Protein AF-A0A6S5JMP6-F1 (afdb_monomer)

Radius of gyration: 40.19 Å; Cα contacts (8 Å, |Δi|>4): 139; chains: 1; bounding box: 79×34×106 Å

Foldseek 3Di:
DDPDPLVVLLVVLVPDQAFFPWDDDPPPPADWTFTAGPVRHTDDTDDDPDRDDDQDDPCRVVVVVVSRCPHSVNSNVVSVVVVVVVVVVVVVVVVVVVVVVVVVVQLPDADEDDDPPVPPCVVPDPDDDDPPQQPDDDDPDPPPADPVRHRDDDDDHPVRVVVVCVVVSHHHDDDDPDPDD

Structure (mmCIF, N/CA/C/O backbone):
data_AF-A0A6S5JMP6-F1
#
_entry.id   AF-A0A6S5JMP6-F1
#
loop_
_atom_site.group_PDB
_atom_site.id
_atom_site.type_symbol
_atom_site.label_atom_id
_atom_site.label_alt_id
_atom_site.label_comp_id
_atom_site.label_asym_id
_atom_site.label_entity_id
_atom_site.label_seq_id
_atom_site.pdbx_PDB_ins_code
_atom_site.Cartn_x
_atom_site.Cartn_y
_atom_site.Cartn_z
_atom_site.occupancy
_atom_site.B_iso_or_equiv
_atom_site.auth_seq_id
_atom_site.auth_comp_id
_atom_site.auth_asym_id
_atom_site.auth_atom_id
_atom_site.pdbx_PDB_model_num
ATOM 1 N N . MET A 1 1 ? -3.869 11.059 -11.263 1.00 55.66 1 MET A N 1
ATOM 2 C CA . MET A 1 1 ? -3.168 9.764 -11.393 1.00 55.66 1 MET A CA 1
ATOM 3 C C . MET A 1 1 ? -2.569 9.703 -12.782 1.00 55.66 1 MET A C 1
ATOM 5 O O . MET A 1 1 ? -3.219 10.153 -13.718 1.00 55.66 1 MET A O 1
ATOM 9 N N . SER A 1 2 ? -1.330 9.245 -12.913 1.00 62.66 2 SER A N 1
ATOM 10 C CA . SER A 1 2 ? -0.703 9.041 -14.217 1.00 62.66 2 SER A CA 1
ATOM 11 C C . SER A 1 2 ? -1.451 7.934 -14.974 1.00 62.66 2 SER A C 1
ATOM 13 O O . SER A 1 2 ? -1.697 6.863 -14.426 1.00 62.66 2 SER A O 1
ATOM 15 N N . ASN A 1 3 ? -1.852 8.201 -16.220 1.00 83.94 3 ASN A N 1
ATOM 16 C CA . ASN A 1 3 ? -2.569 7.254 -17.083 1.00 83.94 3 ASN A CA 1
ATOM 17 C C . ASN A 1 3 ? -1.580 6.283 -17.756 1.00 83.94 3 ASN A C 1
ATOM 19 O O . ASN A 1 3 ? -1.477 6.232 -18.979 1.00 83.94 3 ASN A O 1
ATOM 23 N N . ILE A 1 4 ? -0.758 5.610 -16.947 1.00 88.62 4 ILE A N 1
ATOM 24 C CA . ILE A 1 4 ? 0.229 4.645 -17.439 1.00 88.62 4 ILE A CA 1
ATOM 25 C C . ILE A 1 4 ? -0.482 3.311 -17.627 1.00 88.62 4 ILE A C 1
ATOM 27 O O . ILE A 1 4 ? -0.990 2.731 -16.665 1.00 88.62 4 ILE A O 1
ATOM 31 N N . ASP A 1 5 ? -0.471 2.799 -18.854 1.00 93.56 5 ASP A N 1
ATOM 32 C CA . ASP A 1 5 ? -0.895 1.432 -19.134 1.00 93.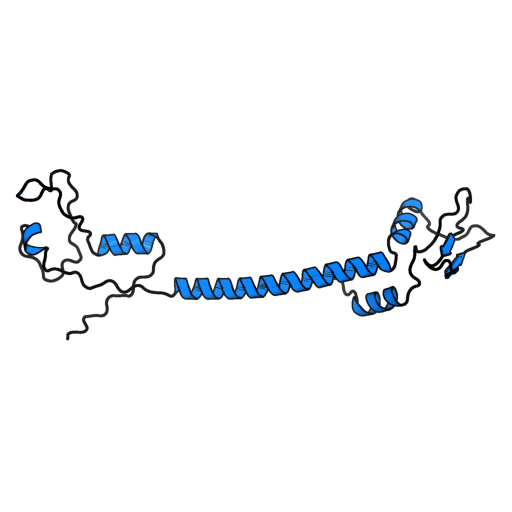56 5 ASP A CA 1
ATOM 33 C C . ASP A 1 5 ? 0.181 0.450 -18.641 1.00 93.56 5 ASP A C 1
ATOM 35 O O . ASP A 1 5 ? 1.108 0.076 -19.363 1.00 93.56 5 ASP A O 1
ATOM 39 N N . LYS A 1 6 ? 0.074 0.062 -17.362 1.00 93.12 6 LYS A N 1
ATOM 40 C CA . LYS A 1 6 ? 1.012 -0.862 -16.704 1.00 93.12 6 LYS A CA 1
ATOM 41 C C . LYS A 1 6 ? 1.087 -2.212 -17.423 1.00 93.12 6 LYS A C 1
ATOM 43 O O . LYS A 1 6 ? 2.144 -2.837 -17.432 1.00 93.12 6 LYS A O 1
ATOM 48 N N . ARG A 1 7 ? -0.020 -2.665 -18.025 1.00 93.69 7 ARG A N 1
ATOM 49 C CA . ARG A 1 7 ? -0.079 -3.952 -18.723 1.00 93.69 7 ARG A CA 1
ATOM 50 C C . ARG A 1 7 ? 0.677 -3.877 -20.040 1.00 93.69 7 ARG A C 1
ATOM 52 O O . ARG A 1 7 ? 1.529 -4.724 -20.281 1.00 93.69 7 ARG A O 1
ATOM 59 N N . ALA A 1 8 ? 0.408 -2.857 -20.853 1.00 94.81 8 ALA A N 1
ATOM 60 C CA . ALA A 1 8 ? 1.145 -2.650 -22.095 1.00 94.81 8 ALA A CA 1
ATOM 61 C C . ALA A 1 8 ? 2.647 -2.470 -21.828 1.00 94.81 8 ALA A C 1
ATOM 63 O O . ALA A 1 8 ? 3.471 -3.029 -22.550 1.00 94.81 8 ALA A O 1
ATOM 64 N N . LEU A 1 9 ? 3.007 -1.749 -20.759 1.00 94.38 9 LEU A N 1
ATOM 65 C CA . LEU A 1 9 ? 4.401 -1.568 -20.359 1.00 94.38 9 LEU A CA 1
ATOM 66 C C . LEU A 1 9 ? 5.061 -2.888 -19.929 1.00 94.38 9 LEU A C 1
ATOM 68 O O . LEU A 1 9 ? 6.186 -3.161 -20.343 1.00 94.38 9 LEU A O 1
ATOM 72 N N . ARG A 1 10 ? 4.356 -3.728 -19.160 1.00 96.12 10 ARG A N 1
ATOM 73 C CA . ARG A 1 10 ? 4.830 -5.066 -18.779 1.00 96.12 10 ARG A CA 1
ATOM 74 C C . ARG A 1 10 ? 5.047 -5.952 -20.005 1.00 96.12 10 ARG A C 1
ATOM 76 O O . ARG A 1 10 ? 6.129 -6.501 -20.168 1.00 96.12 10 ARG A O 1
ATOM 83 N N . GLU A 1 11 ? 4.061 -6.026 -20.900 1.00 95.62 11 GLU A N 1
ATOM 84 C CA . GLU A 1 11 ? 4.151 -6.820 -22.133 1.00 95.62 11 GLU A CA 1
ATOM 85 C C . GLU A 1 11 ? 5.298 -6.346 -23.042 1.00 95.62 11 GLU A C 1
ATOM 87 O O . GLU A 1 11 ? 5.954 -7.161 -23.693 1.00 95.62 11 GLU A O 1
ATOM 92 N N . ALA A 1 12 ? 5.552 -5.035 -23.100 1.00 92.31 12 ALA A N 1
ATOM 93 C CA . ALA A 1 12 ? 6.679 -4.475 -23.837 1.00 92.31 12 ALA A CA 1
ATOM 94 C C . ALA A 1 12 ? 8.024 -4.851 -23.196 1.00 92.31 12 ALA A C 1
ATOM 96 O O . ALA A 1 12 ? 8.940 -5.255 -23.911 1.00 92.31 12 ALA A O 1
ATOM 97 N N . ALA A 1 13 ? 8.134 -4.765 -21.868 1.00 90.88 13 ALA A N 1
ATOM 98 C CA . ALA A 1 13 ? 9.352 -5.117 -21.143 1.00 90.88 13 ALA A CA 1
ATOM 99 C C . ALA A 1 13 ? 9.667 -6.624 -21.213 1.00 90.88 13 ALA A C 1
ATOM 101 O O . ALA A 1 13 ? 10.820 -6.992 -21.399 1.00 90.88 13 ALA A O 1
ATOM 102 N N . GLU A 1 14 ? 8.661 -7.502 -21.154 1.00 92.25 14 GLU A N 1
ATOM 103 C CA . GLU A 1 14 ? 8.839 -8.958 -21.298 1.00 92.25 14 GLU A CA 1
ATOM 104 C C . GLU A 1 14 ? 9.289 -9.376 -22.707 1.00 92.25 14 GLU A C 1
ATOM 106 O O . GLU A 1 14 ? 10.016 -10.356 -22.863 1.00 92.25 14 GLU A O 1
ATOM 111 N N . LYS A 1 15 ? 8.851 -8.647 -23.744 1.00 89.94 15 LYS A N 1
ATOM 112 C C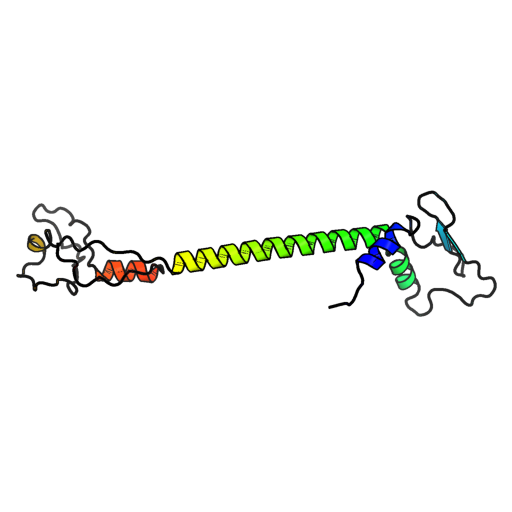A . LYS A 1 15 ? 9.252 -8.889 -25.143 1.00 89.94 15 LYS A CA 1
ATOM 113 C C . LYS A 1 15 ? 10.601 -8.274 -25.494 1.00 89.94 15 LYS A C 1
ATOM 115 O O . LYS A 1 15 ? 11.190 -8.657 -26.505 1.00 89.94 15 LYS A O 1
ATOM 120 N N . ALA A 1 16 ? 11.051 -7.287 -24.726 1.00 84.00 16 ALA A N 1
ATOM 121 C CA . ALA A 1 16 ? 12.334 -6.653 -24.953 1.00 84.00 16 ALA A CA 1
ATOM 122 C C . ALA A 1 16 ? 13.466 -7.645 -24.675 1.00 84.00 16 ALA A C 1
ATOM 124 O O . ALA A 1 16 ? 13.377 -8.489 -23.781 1.00 84.00 16 ALA A O 1
ATOM 125 N N . THR A 1 17 ? 14.554 -7.535 -25.433 1.00 77.06 17 THR A N 1
ATOM 126 C CA . THR A 1 17 ? 15.741 -8.337 -25.155 1.00 77.06 17 THR A CA 1
ATOM 127 C C . THR A 1 17 ? 16.253 -7.992 -23.752 1.00 77.06 17 THR A C 1
ATOM 129 O O . THR A 1 17 ? 16.471 -6.810 -23.472 1.00 77.06 17 THR A O 1
ATOM 132 N N . PRO A 1 18 ? 16.456 -8.981 -22.862 1.00 70.81 18 PRO A N 1
ATOM 133 C CA . PRO A 1 18 ? 16.994 -8.719 -21.533 1.00 70.81 18 PRO A CA 1
ATOM 134 C C . PRO A 1 18 ? 18.364 -8.053 -21.653 1.00 70.81 18 PRO A C 1
ATOM 136 O O . PRO A 1 18 ? 19.176 -8.532 -22.433 1.00 70.81 18 PRO A O 1
ATOM 139 N N . GLY A 1 19 ? 18.644 -6.994 -20.894 1.00 65.94 19 GLY A N 1
ATOM 140 C CA . GLY A 1 19 ? 19.951 -6.326 -20.905 1.00 65.94 19 GLY A CA 1
ATOM 141 C C . GLY A 1 19 ? 19.870 -4.805 -20.873 1.00 65.94 19 GLY A C 1
ATOM 142 O O . GLY A 1 19 ? 18.788 -4.226 -20.875 1.00 65.94 19 GLY A O 1
ATOM 143 N N . ARG A 1 20 ? 21.034 -4.152 -20.794 1.00 66.00 20 ARG A N 1
ATOM 144 C CA . ARG A 1 20 ? 21.137 -2.683 -20.723 1.00 66.00 20 ARG A CA 1
ATOM 145 C C . ARG A 1 20 ? 20.797 -2.073 -22.077 1.00 66.00 20 ARG A C 1
ATOM 147 O O . ARG A 1 20 ? 21.206 -2.624 -23.092 1.00 66.00 20 ARG A O 1
ATOM 154 N N . ILE A 1 21 ? 20.179 -0.891 -22.101 1.00 67.12 21 ILE A N 1
ATOM 155 C CA . ILE A 1 21 ? 19.799 -0.191 -23.346 1.00 67.12 21 ILE A CA 1
ATOM 156 C C . ILE A 1 21 ? 20.999 0.532 -24.013 1.00 67.12 21 ILE A C 1
ATOM 158 O O . ILE A 1 21 ? 20.898 1.672 -24.458 1.00 67.12 21 ILE A O 1
ATOM 162 N N . GLY A 1 22 ? 22.164 -0.125 -24.075 1.00 62.47 22 GLY A N 1
ATOM 163 C CA . GLY A 1 22 ? 23.386 0.374 -24.723 1.00 62.47 22 GLY A CA 1
ATOM 164 C C . GLY A 1 22 ? 24.649 0.284 -23.859 1.00 62.47 22 GLY A C 1
ATOM 165 O O . GLY A 1 22 ? 24.585 0.358 -22.634 1.00 62.47 22 GLY A O 1
ATOM 166 N N . ASP A 1 23 ? 25.815 0.185 -24.500 1.00 61.31 23 ASP A N 1
ATOM 167 C CA . ASP A 1 23 ? 27.160 0.188 -23.910 1.00 61.31 23 ASP A CA 1
ATOM 168 C C . ASP A 1 23 ? 27.973 1.398 -24.359 1.00 61.31 23 ASP A C 1
ATOM 170 O O . ASP A 1 23 ? 28.119 1.640 -25.558 1.00 61.31 23 ASP A O 1
ATOM 174 N N . ARG A 1 24 ? 28.481 2.170 -23.389 1.00 60.47 24 ARG A N 1
ATOM 175 C CA . ARG A 1 24 ? 29.302 3.354 -23.646 1.00 60.47 24 ARG A CA 1
ATOM 176 C C . ARG A 1 24 ? 30.654 2.923 -24.201 1.00 60.47 24 ARG A C 1
ATOM 178 O O . ARG A 1 24 ? 31.367 2.144 -23.574 1.00 60.47 24 ARG A O 1
ATOM 185 N N . ILE A 1 25 ? 31.009 3.453 -25.367 1.00 63.00 25 ILE A N 1
ATOM 186 C CA . ILE A 1 25 ? 32.339 3.270 -25.948 1.00 63.00 25 ILE A CA 1
ATOM 187 C C . ILE A 1 25 ? 33.207 4.458 -25.527 1.00 63.00 25 ILE A C 1
ATOM 189 O O . ILE A 1 25 ? 33.134 5.540 -26.115 1.00 63.00 25 ILE A O 1
ATOM 193 N N . ASP A 1 26 ? 34.017 4.261 -24.488 1.00 57.66 26 ASP A N 1
ATOM 194 C CA . ASP A 1 26 ? 34.900 5.298 -23.952 1.00 57.66 26 ASP A CA 1
ATOM 195 C C . ASP A 1 26 ? 35.937 5.772 -24.988 1.00 57.66 26 ASP A C 1
ATOM 197 O O . ASP A 1 26 ? 36.476 4.992 -25.775 1.00 57.66 26 ASP A O 1
ATOM 201 N N . GLY A 1 27 ? 36.218 7.080 -25.003 1.00 52.81 27 GLY A N 1
ATOM 202 C CA . GLY A 1 27 ? 37.168 7.706 -25.937 1.00 52.81 27 GLY A CA 1
ATOM 203 C C . GLY A 1 27 ? 36.602 8.020 -27.328 1.00 52.81 27 GLY A C 1
ATOM 204 O O . GLY A 1 27 ? 37.294 8.598 -28.166 1.00 52.81 27 GLY A O 1
ATOM 205 N N . SER A 1 28 ? 35.337 7.688 -27.582 1.00 50.78 28 SER A N 1
ATOM 206 C CA . SER A 1 28 ? 34.617 8.080 -28.788 1.00 50.78 28 SER A CA 1
ATOM 207 C C . SER A 1 28 ? 33.937 9.430 -28.549 1.00 50.78 28 SER A C 1
ATOM 209 O O . SER A 1 28 ? 32.893 9.486 -27.912 1.00 50.78 28 SER A O 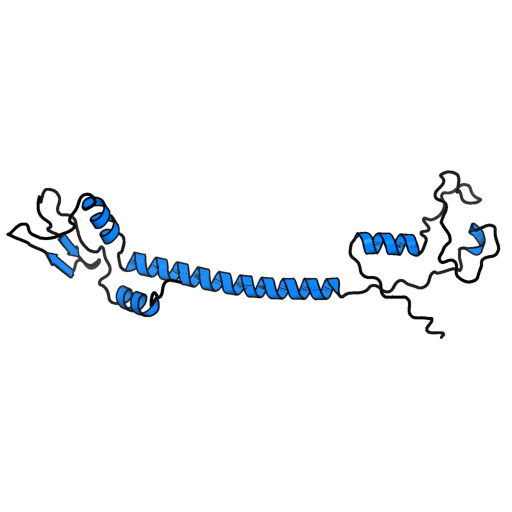1
ATOM 211 N N . GLY A 1 29 ? 34.484 10.531 -29.074 1.00 48.84 29 GLY A N 1
ATOM 212 C CA . GLY A 1 29 ? 33.833 11.859 -29.082 1.00 48.84 29 GLY A CA 1
ATOM 213 C C . GLY A 1 29 ? 32.568 11.937 -29.959 1.00 48.84 29 GLY A C 1
ATOM 214 O O . GLY A 1 29 ? 32.273 12.969 -30.552 1.00 48.84 29 GLY A O 1
ATOM 215 N N . SER A 1 30 ? 31.867 10.819 -30.138 1.00 49.56 30 SER A N 1
ATOM 216 C CA . SER A 1 30 ? 30.652 10.635 -30.930 1.00 49.56 30 SER A CA 1
ATOM 217 C C . SER A 1 30 ? 29.873 9.457 -30.352 1.00 49.56 30 SER A C 1
ATOM 219 O O . SER A 1 30 ? 30.474 8.483 -29.891 1.00 49.56 30 SER A O 1
ATOM 221 N N . ILE A 1 31 ? 28.545 9.529 -30.402 1.00 54.59 31 ILE A N 1
ATOM 222 C CA . ILE A 1 31 ? 27.670 8.505 -29.836 1.00 54.59 31 ILE A CA 1
ATOM 223 C C . ILE A 1 31 ? 27.731 7.235 -30.685 1.00 54.59 31 ILE A C 1
ATOM 225 O O . ILE A 1 31 ? 27.173 7.143 -31.777 1.00 54.59 31 ILE A O 1
ATOM 229 N N . LYS A 1 32 ? 28.474 6.263 -30.158 1.00 59.69 32 LYS A N 1
ATOM 230 C CA . LYS A 1 32 ? 28.529 4.881 -30.615 1.00 59.69 32 LYS A CA 1
ATOM 231 C C . LYS A 1 32 ? 28.081 4.039 -29.430 1.00 59.69 32 LYS A C 1
ATOM 233 O O . LYS A 1 32 ? 28.858 3.868 -28.495 1.00 59.69 32 LYS A O 1
ATOM 238 N N . TYR A 1 33 ? 26.843 3.557 -29.446 1.00 67.31 33 TYR A N 1
ATOM 239 C CA . TYR A 1 33 ? 26.405 2.545 -28.488 1.00 67.31 33 TYR A CA 1
ATOM 240 C C . TYR A 1 33 ? 26.151 1.246 -29.234 1.00 67.31 33 TYR A C 1
ATOM 242 O O . TYR A 1 33 ? 25.584 1.225 -30.331 1.00 67.31 33 TYR A O 1
ATOM 250 N N . GLN A 1 34 ? 26.573 0.157 -28.611 1.00 62.53 34 GLN A N 1
ATOM 251 C CA . GLN A 1 34 ? 26.091 -1.173 -28.935 1.00 62.53 34 GLN A CA 1
ATOM 252 C C . GLN A 1 34 ? 25.210 -1.606 -27.773 1.00 62.53 34 GLN A C 1
ATOM 254 O O . GLN A 1 34 ? 25.628 -1.554 -26.625 1.00 62.53 34 GLN A O 1
ATOM 259 N N . CYS A 1 35 ? 23.966 -1.958 -28.045 1.00 61.28 35 CYS A N 1
ATOM 260 C CA . CYS A 1 35 ? 23.099 -2.597 -27.071 1.00 61.28 35 CYS A CA 1
ATOM 261 C C . CYS A 1 35 ? 23.224 -4.093 -27.298 1.00 61.28 35 CYS A C 1
ATOM 263 O O . CYS A 1 35 ? 22.781 -4.585 -28.339 1.00 61.28 35 CYS A O 1
ATOM 265 N N . PHE A 1 36 ? 23.824 -4.803 -26.351 1.00 65.00 36 PHE A N 1
ATOM 266 C CA . PHE A 1 36 ? 23.807 -6.256 -26.349 1.00 65.00 36 PHE A CA 1
ATOM 267 C C . PHE A 1 36 ? 22.710 -6.758 -25.419 1.00 65.00 36 PHE A C 1
ATOM 269 O O . PHE A 1 36 ? 22.507 -6.224 -24.327 1.00 65.00 36 PHE A O 1
ATOM 276 N N . GLY A 1 37 ? 22.012 -7.801 -25.853 1.00 62.09 37 GLY A N 1
ATOM 277 C CA . GLY A 1 37 ? 21.218 -8.621 -24.961 1.00 62.09 37 GLY A CA 1
ATOM 278 C C . GLY A 1 37 ? 22.115 -9.321 -23.942 1.00 62.09 37 GLY A C 1
ATOM 279 O O . GLY A 1 37 ? 23.313 -9.509 -24.156 1.00 62.09 37 GLY A O 1
ATOM 280 N N . ASN A 1 38 ? 21.533 -9.768 -22.835 1.00 62.06 38 ASN A N 1
ATOM 281 C CA . ASN A 1 38 ? 22.198 -10.577 -21.813 1.00 62.06 38 ASN A CA 1
ATOM 282 C C . ASN A 1 38 ? 22.671 -11.928 -22.368 1.00 62.06 38 ASN A C 1
ATOM 284 O O . ASN A 1 38 ? 23.544 -12.561 -21.782 1.00 62.06 38 ASN A O 1
ATOM 288 N N . ASP A 1 39 ? 22.102 -12.367 -23.490 1.00 72.69 39 ASP A N 1
ATOM 289 C CA . ASP A 1 39 ? 22.540 -13.528 -24.264 1.00 72.69 39 ASP A CA 1
ATOM 290 C C . ASP A 1 39 ? 23.736 -13.225 -25.192 1.00 72.69 39 ASP A C 1
ATOM 292 O O . ASP A 1 39 ? 24.215 -14.112 -25.897 1.00 72.69 39 ASP A O 1
ATOM 296 N N . GLY A 1 40 ? 24.227 -11.983 -25.194 1.00 66.06 40 GLY A N 1
ATOM 297 C CA . GLY A 1 40 ? 25.311 -11.505 -26.048 1.00 66.06 40 GLY A CA 1
ATOM 298 C C . GLY A 1 40 ? 24.882 -11.147 -27.473 1.00 66.06 40 GLY A C 1
ATOM 299 O O . GLY A 1 40 ? 25.738 -10.803 -28.290 1.00 66.06 40 GLY A O 1
ATOM 300 N N . SER A 1 41 ? 23.587 -11.215 -27.800 1.00 62.22 41 SER A N 1
ATOM 301 C CA . SER A 1 41 ? 23.081 -10.830 -29.120 1.00 62.22 41 SER A CA 1
ATOM 302 C C . SER A 1 41 ? 23.130 -9.313 -29.313 1.00 62.22 41 SER A C 1
ATOM 304 O O . SER A 1 41 ? 22.858 -8.551 -28.391 1.00 62.22 41 SER A O 1
ATOM 306 N N . LEU A 1 42 ? 23.480 -8.841 -30.512 1.00 61.53 42 LEU A N 1
ATOM 307 C CA . LEU A 1 42 ? 23.431 -7.411 -30.823 1.00 61.53 42 LEU A CA 1
ATOM 308 C C . LEU A 1 42 ? 21.977 -6.994 -31.083 1.00 61.53 42 LEU A C 1
ATOM 310 O O . LEU A 1 42 ? 21.365 -7.439 -32.051 1.00 61.53 42 LEU A O 1
ATOM 314 N N . VAL A 1 43 ? 21.446 -6.123 -30.230 1.00 64.44 43 VAL A N 1
ATOM 315 C CA . VAL A 1 43 ? 20.059 -5.633 -30.269 1.00 64.44 43 VAL A CA 1
ATOM 316 C C . VAL A 1 43 ? 19.963 -4.319 -31.037 1.00 64.44 43 VAL A C 1
ATOM 318 O O . VAL A 1 43 ? 19.041 -4.120 -31.824 1.00 64.44 43 VAL A O 1
ATOM 321 N N . LEU A 1 44 ? 20.920 -3.413 -30.823 1.00 59.94 44 LEU A N 1
ATOM 322 C CA . LEU A 1 44 ? 20.933 -2.091 -31.445 1.00 59.94 44 LEU A CA 1
ATOM 323 C C . LEU A 1 44 ? 22.371 -1.619 -31.643 1.00 59.94 44 LEU A C 1
ATOM 325 O O . LEU A 1 44 ? 23.199 -1.732 -30.742 1.00 59.94 44 LEU A O 1
ATOM 329 N N . GLN A 1 45 ? 22.660 -1.070 -32.818 1.00 61.81 45 GLN A N 1
ATOM 330 C CA . GLN A 1 45 ? 23.933 -0.428 -33.124 1.00 61.81 45 GLN A CA 1
ATOM 331 C C . GLN A 1 45 ? 23.661 0.914 -33.796 1.00 61.81 45 GLN A C 1
ATOM 333 O O . GLN A 1 45 ? 22.993 0.969 -34.828 1.00 61.81 45 GLN A O 1
ATOM 338 N N . THR A 1 46 ? 24.211 1.986 -33.232 1.00 60.97 46 THR A N 1
ATOM 339 C CA . THR A 1 46 ? 24.233 3.308 -33.864 1.00 60.97 46 THR A CA 1
ATOM 340 C C . THR A 1 46 ? 25.671 3.679 -34.208 1.00 60.97 46 THR A C 1
ATOM 342 O O . THR A 1 46 ? 26.546 3.719 -33.346 1.00 60.97 46 THR A O 1
ATOM 345 N N . ASP A 1 47 ? 25.930 3.912 -35.495 1.00 59.12 47 ASP A N 1
ATOM 346 C CA . ASP A 1 47 ? 27.209 4.418 -35.999 1.00 59.12 47 ASP A CA 1
ATOM 347 C C . ASP A 1 47 ? 26.928 5.639 -36.870 1.00 59.12 47 ASP A C 1
ATOM 349 O O . ASP A 1 47 ? 26.427 5.524 -37.993 1.00 59.12 47 ASP A O 1
ATOM 353 N N . HIS A 1 48 ? 27.192 6.828 -36.330 1.00 54.41 48 HIS A N 1
ATOM 354 C CA . HIS A 1 48 ? 26.972 8.065 -37.055 1.00 54.41 48 HIS A CA 1
ATOM 355 C C . HIS A 1 48 ? 28.296 8.702 -37.477 1.00 54.41 48 HIS A C 1
ATOM 357 O O . HIS A 1 48 ? 29.043 9.240 -36.664 1.00 54.41 48 HIS A O 1
ATOM 363 N N . LYS A 1 49 ? 28.564 8.682 -38.786 1.00 54.88 49 LYS A N 1
ATOM 364 C CA . LYS A 1 49 ? 29.783 9.250 -39.379 1.00 54.88 49 LYS A CA 1
ATOM 365 C C . LYS A 1 49 ? 29.793 10.787 -39.482 1.00 54.88 49 LYS A C 1
ATOM 367 O O . LYS A 1 49 ? 30.832 11.325 -39.845 1.00 54.88 49 LYS A O 1
ATOM 372 N N . ASN A 1 50 ? 28.701 11.490 -39.139 1.00 54.41 50 ASN A N 1
ATOM 373 C CA . ASN A 1 50 ? 28.533 12.923 -39.448 1.00 54.41 50 ASN A CA 1
ATOM 374 C C . ASN A 1 50 ? 28.109 13.828 -38.257 1.00 54.41 50 ASN A C 1
ATOM 376 O O . ASN A 1 50 ? 27.675 14.949 -38.486 1.00 54.41 50 ASN A O 1
ATOM 380 N N . MET A 1 51 ? 28.289 13.388 -37.002 1.00 50.38 51 MET A N 1
ATOM 381 C CA . MET A 1 51 ? 28.193 14.217 -35.773 1.00 50.38 51 MET A CA 1
ATOM 382 C C . MET A 1 51 ? 26.848 14.917 -35.434 1.00 50.38 51 MET A C 1
ATOM 384 O O . MET A 1 51 ? 26.850 15.888 -34.687 1.00 50.38 51 MET A O 1
ATOM 388 N N . GLU A 1 52 ? 25.696 14.423 -35.889 1.00 50.69 52 GLU A N 1
ATOM 389 C CA . GLU A 1 52 ? 24.372 15.027 -35.636 1.00 50.69 52 GLU A CA 1
ATOM 390 C C . GLU A 1 52 ? 23.425 14.248 -34.691 1.00 50.69 52 GLU A C 1
ATOM 392 O O . GLU A 1 52 ? 22.231 14.535 -34.680 1.00 50.69 52 GLU A O 1
ATOM 397 N N . TYR A 1 53 ? 23.881 13.278 -33.876 1.00 52.69 53 TYR A N 1
ATOM 398 C CA . TYR A 1 53 ? 22.944 12.485 -33.048 1.00 52.69 53 TYR A CA 1
ATOM 399 C C . TYR A 1 53 ? 23.419 12.081 -31.648 1.00 52.69 53 TYR A C 1
ATOM 401 O O . TYR A 1 53 ? 24.572 11.695 -31.447 1.00 52.69 53 TYR A O 1
ATOM 409 N N . GLY A 1 54 ? 22.441 12.088 -30.728 1.00 59.81 54 GLY A N 1
ATOM 410 C CA . GLY A 1 54 ? 22.431 11.458 -29.407 1.00 59.81 54 GLY A CA 1
ATOM 411 C C . GLY A 1 54 ? 21.839 12.351 -28.303 1.00 59.81 54 GLY A C 1
ATOM 412 O O . GLY A 1 54 ? 21.004 13.193 -28.625 1.00 59.81 54 GLY A O 1
ATOM 413 N N . PHE A 1 55 ? 22.193 12.163 -27.022 1.00 64.06 55 PHE A N 1
ATOM 414 C CA . PHE A 1 55 ? 21.699 13.046 -25.951 1.00 64.06 55 PHE A CA 1
ATOM 415 C C . PHE A 1 55 ? 22.312 14.443 -26.119 1.00 64.06 55 PHE A C 1
ATOM 417 O O . PHE A 1 55 ? 23.531 14.604 -26.089 1.00 64.06 55 PHE A O 1
ATOM 424 N N . ILE A 1 56 ? 21.464 15.445 -26.354 1.00 62.16 56 ILE A N 1
ATOM 425 C CA . ILE A 1 56 ? 21.853 16.833 -26.635 1.00 62.16 56 ILE A CA 1
ATOM 426 C C . ILE A 1 56 ? 21.544 17.740 -25.441 1.00 62.16 56 ILE A C 1
ATOM 428 O O . ILE A 1 56 ? 20.602 17.491 -24.695 1.00 62.16 56 ILE A O 1
ATOM 432 N N . GLY A 1 57 ? 22.297 18.833 -25.304 1.00 64.00 57 GLY A N 1
ATOM 433 C CA . GLY A 1 57 ? 22.127 19.807 -24.223 1.00 64.00 57 GLY A CA 1
ATOM 434 C C . GLY A 1 57 ? 23.100 19.607 -23.059 1.00 64.00 57 GLY A C 1
ATOM 435 O O . GLY A 1 57 ? 23.936 18.707 -23.072 1.00 64.00 57 GLY A O 1
ATOM 436 N N . GLU A 1 58 ? 23.007 20.487 -22.062 1.00 74.06 58 GLU A N 1
ATOM 437 C CA . GLU A 1 58 ? 23.953 20.555 -20.934 1.00 74.06 58 GLU A CA 1
ATOM 438 C C . GLU A 1 58 ? 23.892 19.322 -20.010 1.00 74.06 58 GLU A C 1
ATOM 440 O O . GLU A 1 58 ? 24.867 19.031 -19.325 1.00 74.06 58 GLU A O 1
ATOM 445 N N . ASN A 1 59 ? 22.784 18.567 -20.029 1.00 73.88 59 ASN A N 1
ATOM 446 C CA . ASN A 1 59 ? 22.547 17.394 -19.173 1.00 73.88 59 ASN A CA 1
ATOM 447 C C . ASN A 1 59 ? 22.813 16.044 -19.864 1.00 73.88 59 ASN A C 1
ATOM 449 O O . ASN A 1 59 ? 22.435 15.002 -19.332 1.00 73.88 59 ASN A O 1
ATOM 453 N N . SER A 1 60 ? 23.458 16.040 -21.032 1.00 68.50 60 SER A N 1
ATOM 454 C CA . SER A 1 60 ? 23.586 14.853 -21.891 1.00 68.50 60 SER A CA 1
ATOM 455 C C . SER A 1 60 ? 24.126 13.601 -21.183 1.00 68.50 60 SER A C 1
ATOM 457 O O . SER A 1 60 ? 23.603 12.510 -21.400 1.00 68.50 60 SER A O 1
ATOM 459 N N . GLU A 1 61 ? 25.114 13.747 -20.295 1.00 73.56 61 GLU A N 1
ATOM 460 C CA . GLU A 1 61 ? 25.665 12.633 -19.506 1.00 73.56 61 GLU A CA 1
ATOM 461 C C . GLU A 1 61 ? 24.658 12.060 -18.492 1.00 73.56 61 GLU A C 1
ATOM 463 O O . GLU A 1 61 ? 24.599 10.847 -18.281 1.00 73.56 61 GLU A O 1
ATOM 468 N N . ALA A 1 62 ? 23.852 12.919 -17.863 1.00 78.25 62 ALA A N 1
ATOM 469 C CA . ALA A 1 62 ? 22.840 12.502 -16.894 1.00 78.25 62 ALA A CA 1
A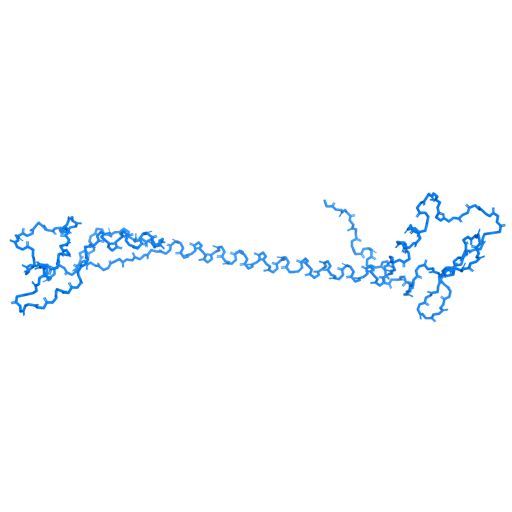TOM 470 C C . ALA A 1 62 ? 21.642 11.831 -17.583 1.00 78.25 62 ALA A C 1
ATOM 472 O O . ALA A 1 62 ? 21.140 10.817 -17.093 1.00 78.25 62 ALA A O 1
ATOM 473 N N . ASP A 1 63 ? 21.223 12.358 -18.735 1.00 75.31 63 ASP A N 1
ATOM 474 C CA . ASP A 1 63 ? 20.128 11.797 -19.527 1.00 75.31 63 ASP A CA 1
ATOM 475 C C . ASP A 1 63 ? 20.500 10.410 -20.083 1.00 75.31 63 ASP A C 1
ATOM 477 O O . ASP A 1 63 ? 19.700 9.471 -20.021 1.00 75.31 63 ASP A O 1
ATOM 481 N N . GLU A 1 64 ? 21.749 10.250 -20.540 1.00 76.38 64 GLU A N 1
ATOM 482 C CA . GLU A 1 64 ? 22.318 8.962 -20.948 1.00 76.38 64 GLU A CA 1
ATOM 483 C C . GLU A 1 64 ? 22.302 7.950 -19.794 1.00 76.38 64 GLU A C 1
ATOM 485 O O . GLU A 1 64 ? 21.873 6.804 -19.970 1.00 76.38 64 GLU A O 1
ATOM 490 N N . LEU A 1 65 ? 22.746 8.367 -18.602 1.00 81.50 65 LEU A N 1
ATOM 491 C CA . LEU A 1 65 ? 22.765 7.504 -17.424 1.00 81.50 65 LEU A CA 1
ATOM 492 C C . LEU A 1 65 ? 21.354 7.050 -17.041 1.00 81.50 65 LEU A C 1
ATOM 494 O O . LEU A 1 65 ? 21.141 5.860 -16.810 1.00 81.50 65 LEU A O 1
ATOM 498 N N . PHE A 1 66 ? 20.393 7.975 -16.990 1.00 82.75 66 PHE A N 1
ATOM 499 C CA . PHE A 1 66 ? 19.003 7.656 -16.668 1.00 82.75 66 PHE A CA 1
ATOM 500 C C . PHE A 1 66 ? 18.426 6.633 -17.651 1.00 82.75 66 PHE A C 1
ATOM 502 O O . PHE A 1 66 ? 17.900 5.602 -17.233 1.00 82.75 66 PHE A O 1
ATOM 509 N N . PHE A 1 67 ? 18.602 6.861 -18.953 1.00 79.81 67 PHE A N 1
ATOM 510 C CA . PHE A 1 67 ? 18.126 5.946 -19.986 1.00 79.81 67 PHE A CA 1
ATOM 511 C C . PHE A 1 67 ? 18.746 4.546 -19.867 1.00 79.81 67 PHE A C 1
ATOM 513 O O . PHE A 1 67 ? 18.045 3.544 -20.007 1.00 79.81 67 PHE A O 1
ATOM 520 N N . ARG A 1 68 ? 20.043 4.456 -19.536 1.00 78.00 68 ARG A N 1
ATOM 521 C CA . ARG A 1 68 ? 20.747 3.177 -19.325 1.00 78.00 68 ARG A CA 1
ATOM 522 C C . ARG A 1 68 ? 20.204 2.389 -18.128 1.00 78.00 68 ARG A C 1
ATOM 524 O O . ARG A 1 68 ? 20.264 1.162 -18.150 1.00 78.00 68 ARG A O 1
ATOM 531 N N . MET A 1 69 ? 19.710 3.078 -17.098 1.00 83.69 69 MET A N 1
ATOM 532 C CA . MET A 1 69 ? 19.124 2.466 -15.898 1.00 83.69 69 MET A CA 1
ATOM 533 C C . MET A 1 69 ? 17.685 1.980 -16.117 1.00 83.69 69 MET A C 1
ATOM 535 O O . MET A 1 69 ? 17.214 1.122 -15.379 1.00 83.69 69 MET A O 1
ATOM 539 N N . CYS A 1 70 ? 16.977 2.499 -17.121 1.00 86.31 70 CYS A N 1
ATOM 540 C CA . CYS A 1 70 ? 15.603 2.105 -17.443 1.00 86.31 70 CYS A CA 1
ATOM 541 C C . CYS A 1 70 ? 15.529 0.819 -18.285 1.00 86.31 70 CYS A C 1
ATOM 543 O O . CYS A 1 70 ? 14.753 0.745 -19.236 1.00 86.31 70 CYS A O 1
ATOM 545 N N . ASP A 1 71 ? 16.332 -0.192 -17.954 1.00 86.69 71 ASP A N 1
ATOM 546 C CA . ASP A 1 71 ? 16.303 -1.477 -18.648 1.00 86.69 71 ASP A CA 1
ATOM 547 C C . ASP A 1 71 ? 14.998 -2.265 -18.375 1.00 86.69 71 ASP A C 1
ATOM 549 O O . ASP A 1 71 ? 14.309 -2.009 -17.377 1.00 86.69 71 ASP A O 1
ATOM 553 N N . PRO A 1 72 ? 14.636 -3.242 -19.233 1.00 89.94 72 PRO A N 1
ATOM 554 C CA . PRO A 1 72 ? 13.400 -4.005 -19.068 1.00 89.94 72 PRO A CA 1
ATOM 555 C C . PRO A 1 72 ? 13.267 -4.713 -17.714 1.00 89.94 72 PRO A C 1
ATOM 557 O O . PRO A 1 72 ? 12.162 -4.789 -17.179 1.00 89.94 72 PRO A O 1
ATOM 560 N N . ALA A 1 73 ? 14.364 -5.202 -17.127 1.00 90.69 73 ALA A N 1
ATOM 561 C CA . ALA A 1 73 ? 14.319 -5.873 -15.830 1.00 90.69 73 ALA A CA 1
ATOM 562 C C . ALA A 1 73 ? 14.024 -4.875 -14.702 1.00 90.69 73 ALA A C 1
ATOM 564 O O . ALA A 1 73 ? 13.201 -5.164 -13.833 1.00 90.69 73 ALA A O 1
ATOM 565 N N . THR A 1 74 ? 14.620 -3.683 -14.754 1.00 92.38 74 THR A N 1
ATOM 566 C CA . THR A 1 74 ? 14.315 -2.590 -13.821 1.00 92.38 74 THR A CA 1
ATOM 567 C C . THR A 1 74 ? 12.842 -2.173 -13.911 1.00 92.38 74 THR A C 1
ATOM 569 O O . THR A 1 74 ? 12.178 -2.015 -12.886 1.00 92.38 74 THR A O 1
ATOM 572 N N . VAL A 1 75 ? 12.286 -2.054 -15.124 1.00 92.75 75 VAL A N 1
ATOM 573 C CA . VAL A 1 75 ? 10.860 -1.728 -15.320 1.00 92.75 75 VAL A CA 1
ATOM 574 C C . VAL A 1 75 ? 9.947 -2.811 -14.738 1.00 92.75 75 VAL A C 1
ATOM 576 O O . VAL A 1 75 ? 8.994 -2.485 -14.031 1.00 92.75 75 VAL A O 1
ATOM 579 N N . LEU A 1 76 ? 10.236 -4.091 -14.993 1.00 94.12 76 LEU A N 1
ATOM 580 C CA . LEU A 1 76 ? 9.453 -5.205 -14.448 1.00 94.12 76 LEU A CA 1
ATOM 581 C C . LEU A 1 76 ? 9.501 -5.247 -12.917 1.00 94.12 76 LEU A C 1
ATOM 583 O O . LEU A 1 76 ? 8.454 -5.399 -12.290 1.00 94.12 76 LEU A O 1
ATOM 587 N N . ALA A 1 77 ? 10.674 -5.028 -12.317 1.00 95.50 77 ALA A N 1
ATOM 588 C CA . ALA A 1 77 ? 10.827 -4.971 -10.865 1.00 95.50 77 ALA A CA 1
ATOM 589 C C . ALA A 1 77 ? 9.982 -3.847 -10.240 1.00 95.50 77 ALA A C 1
ATOM 591 O O . ALA A 1 77 ? 9.275 -4.075 -9.259 1.00 95.50 77 ALA A O 1
ATOM 592 N N . LEU A 1 78 ? 9.980 -2.653 -10.842 1.00 95.69 78 LEU A N 1
ATOM 593 C CA . LEU A 1 78 ? 9.148 -1.538 -10.378 1.00 95.69 78 LEU A CA 1
ATOM 594 C C . LEU A 1 78 ? 7.647 -1.840 -10.493 1.00 95.69 78 LEU A C 1
ATOM 596 O O . LEU A 1 78 ? 6.873 -1.453 -9.614 1.00 95.69 78 LEU A O 1
ATOM 600 N N . LEU A 1 79 ? 7.222 -2.530 -11.555 1.00 96.00 79 LEU A N 1
ATOM 601 C CA . LEU A 1 79 ? 5.829 -2.954 -11.713 1.00 96.00 79 LEU A CA 1
ATOM 602 C C . LEU A 1 79 ? 5.436 -4.010 -10.670 1.00 96.00 79 LEU A C 1
ATOM 604 O O . LEU A 1 79 ? 4.355 -3.909 -10.095 1.00 96.00 79 LEU A O 1
ATOM 608 N N . ASP A 1 80 ? 6.314 -4.970 -10.374 1.00 96.44 80 ASP A N 1
ATOM 609 C CA . ASP A 1 80 ? 6.089 -5.981 -9.333 1.00 96.44 80 ASP A CA 1
ATOM 610 C C . ASP A 1 80 ? 5.994 -5.356 -7.935 1.00 96.44 80 ASP A C 1
ATOM 612 O O . ASP A 1 80 ? 5.093 -5.690 -7.160 1.00 96.44 80 ASP A O 1
ATOM 616 N N . GLU A 1 81 ? 6.883 -4.413 -7.610 1.00 97.44 81 GLU A N 1
ATOM 617 C CA . GLU A 1 81 ? 6.823 -3.664 -6.353 1.00 97.44 81 GLU A CA 1
ATOM 618 C C . GLU A 1 81 ? 5.527 -2.859 -6.226 1.00 97.44 81 GLU A C 1
ATOM 620 O O . GLU A 1 81 ? 4.949 -2.774 -5.138 1.00 97.44 81 GLU A O 1
ATOM 625 N N . LEU A 1 82 ? 5.055 -2.275 -7.328 1.00 95.81 82 LEU A N 1
ATOM 626 C CA . LEU A 1 82 ? 3.810 -1.521 -7.351 1.00 95.81 82 LEU A CA 1
ATOM 627 C C . LEU A 1 82 ? 2.596 -2.435 -7.148 1.00 95.81 82 LEU A C 1
ATOM 629 O O . LEU A 1 82 ? 1.760 -2.139 -6.297 1.00 95.81 82 LEU A O 1
ATOM 633 N N . ASP A 1 83 ? 2.540 -3.575 -7.839 1.00 94.81 83 ASP A N 1
ATOM 634 C CA . ASP A 1 83 ? 1.479 -4.573 -7.664 1.00 94.81 83 ASP A CA 1
ATOM 635 C C . ASP A 1 83 ? 1.470 -5.135 -6.225 1.00 94.81 83 ASP A C 1
ATOM 637 O O . ASP A 1 83 ? 0.409 -5.370 -5.639 1.00 94.81 83 ASP A O 1
ATOM 641 N N . ALA A 1 84 ? 2.644 -5.318 -5.611 1.00 96.88 84 ALA A N 1
ATOM 642 C CA . ALA A 1 84 ? 2.763 -5.735 -4.214 1.00 96.88 84 ALA A CA 1
ATOM 643 C C . ALA A 1 84 ? 2.250 -4.665 -3.235 1.00 96.88 84 ALA A C 1
ATOM 645 O O . ALA A 1 84 ? 1.572 -4.998 -2.257 1.00 96.88 84 ALA A O 1
ATOM 646 N N . LYS A 1 85 ? 2.535 -3.382 -3.496 1.00 96.88 85 LYS A N 1
ATOM 647 C CA . LYS A 1 85 ? 1.998 -2.263 -2.706 1.00 96.88 85 LYS A CA 1
ATOM 648 C C . LYS A 1 85 ? 0.482 -2.156 -2.849 1.00 96.88 85 LYS A C 1
ATOM 650 O O . LYS A 1 85 ? -0.185 -2.042 -1.824 1.00 96.88 85 LYS A O 1
ATOM 655 N N . ASP A 1 86 ? -0.057 -2.278 -4.062 1.00 95.88 86 ASP A N 1
ATOM 656 C CA . ASP A 1 86 ? -1.503 -2.247 -4.320 1.00 95.88 86 ASP A CA 1
ATOM 657 C C . ASP A 1 86 ? -2.221 -3.374 -3.544 1.00 95.88 86 ASP A C 1
ATOM 659 O O . ASP A 1 86 ? -3.219 -3.135 -2.863 1.00 95.88 86 ASP A O 1
ATOM 663 N N . ARG A 1 87 ? -1.655 -4.593 -3.524 1.00 96.44 87 ARG A N 1
ATOM 664 C CA . ARG A 1 87 ? -2.175 -5.706 -2.700 1.00 96.44 87 ARG A CA 1
ATOM 665 C C . ARG A 1 87 ? -2.126 -5.410 -1.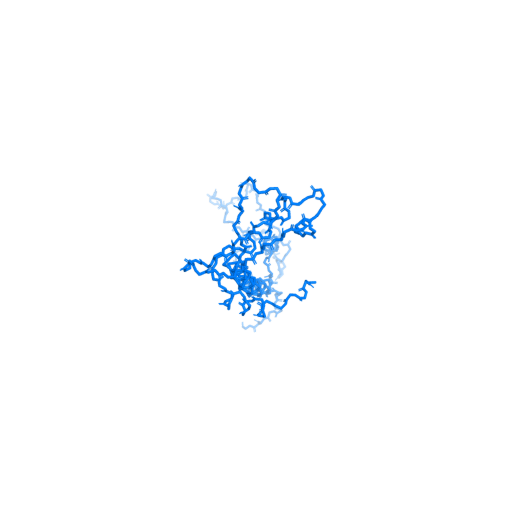203 1.00 96.44 87 ARG A C 1
ATOM 667 O O . ARG A 1 87 ? -3.070 -5.731 -0.483 1.00 96.44 87 ARG A O 1
ATOM 674 N N . ARG A 1 88 ? -1.028 -4.821 -0.721 1.00 97.50 88 ARG A N 1
ATOM 675 C CA . ARG A 1 88 ? -0.879 -4.478 0.697 1.00 97.50 88 ARG A CA 1
ATOM 676 C C . ARG A 1 88 ? -1.872 -3.399 1.123 1.00 97.50 88 ARG A C 1
ATOM 678 O O . ARG A 1 88 ? -2.396 -3.485 2.229 1.00 97.50 88 ARG A O 1
ATOM 685 N N . ILE A 1 89 ? -2.131 -2.413 0.268 1.00 97.88 89 ILE A N 1
ATOM 686 C CA . ILE A 1 89 ? -3.138 -1.377 0.517 1.00 97.88 89 ILE A CA 1
ATOM 687 C C . ILE A 1 89 ? -4.519 -2.023 0.648 1.00 97.88 89 ILE A C 1
ATOM 689 O O . ILE A 1 89 ? -5.160 -1.828 1.674 1.00 97.88 89 ILE A O 1
ATOM 693 N N . ALA A 1 90 ? -4.913 -2.885 -0.294 1.00 97.31 90 ALA A N 1
ATOM 694 C CA . ALA A 1 90 ? -6.203 -3.576 -0.230 1.00 97.31 90 ALA A CA 1
ATOM 695 C C . ALA A 1 90 ? -6.359 -4.431 1.047 1.00 97.31 90 ALA A C 1
ATOM 697 O O . ALA A 1 90 ? -7.417 -4.456 1.674 1.00 97.31 90 ALA A O 1
ATOM 698 N N . GLU A 1 91 ? -5.295 -5.115 1.483 1.00 97.62 91 GLU A N 1
ATOM 699 C CA . GLU A 1 91 ? -5.298 -5.865 2.747 1.00 97.62 91 GLU A CA 1
ATOM 700 C C . GLU A 1 91 ? -5.482 -4.946 3.968 1.00 97.62 91 GLU A C 1
ATOM 702 O O . GLU A 1 91 ? -6.194 -5.293 4.913 1.00 97.62 91 GLU A O 1
ATOM 707 N N . LEU A 1 92 ? -4.821 -3.785 3.973 1.00 97.94 92 LEU A N 1
ATOM 708 C CA . LEU A 1 92 ? -4.926 -2.811 5.058 1.00 97.94 92 LEU A CA 1
ATOM 709 C C . LEU A 1 92 ? -6.310 -2.163 5.107 1.00 97.94 92 LEU A C 1
ATOM 711 O O . LEU A 1 92 ? -6.834 -1.995 6.203 1.00 97.94 92 LEU A O 1
ATOM 715 N N . GLU A 1 93 ? -6.912 -1.862 3.959 1.00 98.00 93 GLU A N 1
ATOM 716 C CA . GLU A 1 93 ? -8.279 -1.339 3.865 1.00 98.00 93 GLU A CA 1
ATOM 717 C C . GLU A 1 93 ? -9.293 -2.327 4.456 1.00 98.00 93 GLU A C 1
ATOM 719 O O . GLU A 1 93 ? -10.087 -1.948 5.313 1.00 98.00 93 GLU A O 1
ATOM 724 N N . LEU A 1 94 ? -9.196 -3.618 4.113 1.00 97.50 94 LEU A N 1
ATOM 725 C CA . LEU A 1 94 ? -10.058 -4.657 4.695 1.00 97.50 94 LEU A CA 1
ATOM 726 C C . LEU A 1 94 ? -9.878 -4.789 6.213 1.00 97.50 94 LEU A C 1
ATOM 728 O O . LEU A 1 94 ? -10.841 -4.992 6.955 1.00 97.50 94 LEU A O 1
ATOM 732 N N . LYS A 1 95 ? -8.635 -4.695 6.696 1.00 97.50 95 LYS A N 1
ATOM 733 C CA . LYS A 1 95 ? -8.344 -4.730 8.136 1.00 97.50 95 LYS A CA 1
ATOM 734 C C . LYS A 1 95 ? -8.886 -3.502 8.855 1.00 97.50 95 LYS A C 1
ATOM 736 O O . LYS A 1 95 ? -9.363 -3.643 9.979 1.00 97.50 95 LYS A O 1
ATOM 741 N N . LEU A 1 96 ? -8.804 -2.334 8.225 1.00 97.81 96 LEU A N 1
ATOM 742 C CA . LEU A 1 96 ? -9.339 -1.092 8.762 1.00 97.81 96 LEU A CA 1
ATOM 743 C C . LEU A 1 96 ? -10.861 -1.177 8.877 1.00 97.81 96 LEU A C 1
ATOM 745 O O . LEU A 1 96 ? -11.381 -0.978 9.967 1.00 97.81 96 LEU A O 1
ATOM 749 N N . GLU A 1 97 ? -11.551 -1.598 7.818 1.00 97.12 97 GLU A N 1
ATOM 750 C CA . GLU A 1 97 ? -13.008 -1.776 7.830 1.00 97.12 97 GLU A CA 1
ATOM 751 C C . GLU A 1 97 ? -13.452 -2.774 8.917 1.00 97.12 97 GLU A C 1
ATOM 753 O O . GLU A 1 97 ? -14.393 -2.527 9.676 1.00 97.12 97 GLU A O 1
ATOM 758 N N . ALA A 1 98 ? -12.744 -3.899 9.057 1.00 96.62 98 ALA A N 1
ATOM 759 C CA . ALA A 1 98 ? -13.027 -4.877 10.105 1.00 96.62 98 ALA A CA 1
ATOM 760 C C . ALA A 1 98 ? -12.793 -4.313 11.520 1.00 96.62 98 ALA A C 1
ATOM 762 O O . ALA A 1 98 ? -13.566 -4.608 12.438 1.00 96.62 98 ALA A O 1
ATOM 763 N N . ALA A 1 99 ? -11.741 -3.511 11.704 1.00 96.62 99 ALA A N 1
ATOM 764 C CA . ALA A 1 99 ? -11.441 -2.860 12.973 1.00 96.62 99 ALA A CA 1
ATOM 765 C C . ALA A 1 99 ? -12.495 -1.801 13.321 1.00 96.62 99 ALA A C 1
ATOM 767 O O . ALA A 1 99 ? -13.005 -1.812 14.438 1.00 96.62 99 ALA A O 1
ATOM 768 N N . GLU A 1 100 ? -12.881 -0.955 12.367 1.00 97.31 100 GLU A N 1
ATOM 769 C CA . GLU A 1 100 ? -13.938 0.048 12.529 1.00 97.31 100 GLU A CA 1
ATOM 770 C C . GLU A 1 100 ? -15.270 -0.608 12.895 1.00 97.31 100 GLU A C 1
ATOM 772 O O . GLU A 1 100 ? -15.921 -0.200 13.855 1.00 97.31 100 GLU A O 1
ATOM 777 N N . LYS A 1 101 ? -15.636 -1.702 12.217 1.00 96.31 101 LYS A N 1
ATOM 778 C CA . LYS A 1 101 ? -16.832 -2.477 12.561 1.00 96.31 101 LYS A CA 1
ATOM 779 C C . LYS A 1 101 ? -16.767 -3.037 13.981 1.00 96.31 101 LYS A C 1
ATOM 781 O O . LYS A 1 101 ? -17.771 -3.029 14.692 1.00 96.31 101 LYS A O 1
ATOM 786 N N . ARG A 1 102 ? -15.603 -3.541 14.402 1.00 95.25 102 ARG A N 1
ATOM 787 C CA . ARG A 1 102 ? -15.418 -4.071 15.757 1.00 95.25 102 ARG A CA 1
ATOM 788 C C . ARG A 1 102 ? -15.489 -2.968 16.810 1.00 95.25 102 ARG A C 1
ATOM 790 O O . ARG A 1 102 ? -16.063 -3.207 17.866 1.00 95.25 102 ARG A O 1
ATOM 797 N N . ILE A 1 103 ? -14.931 -1.794 16.529 1.00 94.50 103 ILE A N 1
ATOM 798 C CA . ILE A 1 103 ? -15.023 -0.620 17.403 1.00 94.50 103 ILE A CA 1
ATOM 799 C C . ILE A 1 103 ? -16.485 -0.198 17.533 1.00 94.50 103 ILE A C 1
ATOM 801 O O . ILE A 1 103 ? -16.979 -0.153 18.650 1.00 94.50 103 ILE A O 1
ATOM 805 N N . ALA A 1 104 ? -17.208 -0.038 16.423 1.00 93.25 104 ALA A N 1
ATOM 806 C CA . ALA A 1 104 ? -18.628 0.307 16.446 1.00 93.25 104 ALA A CA 1
ATOM 807 C C . ALA A 1 104 ? -19.476 -0.725 17.216 1.00 93.25 104 ALA A C 1
ATOM 809 O O . ALA A 1 104 ? -20.365 -0.356 17.978 1.00 93.25 104 ALA A O 1
ATOM 810 N N . GLU A 1 105 ? -19.194 -2.026 17.066 1.00 93.44 105 GLU A N 1
ATOM 811 C CA . GLU A 1 105 ? -19.864 -3.073 17.851 1.00 93.44 105 GLU A CA 1
ATOM 812 C C . GLU A 1 105 ? -19.569 -2.934 19.351 1.00 93.44 105 GLU A C 1
ATOM 814 O O . GLU A 1 105 ? -20.465 -3.116 20.170 1.00 93.44 105 GLU A O 1
ATOM 819 N N . LEU A 1 106 ? -18.319 -2.647 19.722 1.00 90.38 106 LEU A N 1
ATOM 820 C CA . LEU A 1 106 ? -17.916 -2.487 21.118 1.00 90.38 106 LEU A CA 1
ATOM 821 C C . LEU A 1 106 ? -18.493 -1.214 21.738 1.00 90.38 106 LEU A C 1
ATOM 823 O O . LEU A 1 106 ? -18.963 -1.268 22.869 1.00 90.38 106 LEU A O 1
ATOM 827 N N . GLU A 1 107 ? -18.505 -0.112 20.996 1.00 89.06 107 GLU A N 1
ATOM 828 C CA . GLU A 1 107 ? -19.121 1.148 21.409 1.00 89.06 107 GLU A CA 1
ATOM 829 C C . GLU A 1 107 ? -20.642 1.006 21.550 1.00 89.06 107 GLU A C 1
ATOM 831 O O . GLU A 1 107 ? -21.226 1.577 22.460 1.00 89.06 107 GLU A O 1
ATOM 836 N N . ALA A 1 108 ? -21.301 0.189 20.725 1.00 88.94 108 ALA A N 1
ATOM 837 C CA . ALA A 1 108 ? -22.737 -0.068 20.848 1.00 88.94 108 ALA A CA 1
ATOM 838 C C . ALA A 1 108 ? -23.114 -1.026 21.996 1.00 88.94 108 ALA A C 1
ATOM 840 O O . ALA A 1 108 ? -24.300 -1.197 22.284 1.00 88.94 108 ALA A O 1
ATOM 841 N N . ARG A 1 109 ? -22.149 -1.701 22.639 1.00 89.81 109 ARG A N 1
ATOM 842 C CA . ARG A 1 109 ? -22.451 -2.611 23.752 1.00 89.81 109 ARG A CA 1
ATOM 843 C C . ARG A 1 109 ? -22.827 -1.822 24.994 1.00 89.81 109 ARG A C 1
ATOM 845 O O . ARG A 1 109 ? -22.065 -0.991 25.474 1.00 89.81 109 ARG A O 1
ATOM 852 N N . GLU A 1 110 ? -23.963 -2.189 25.566 1.00 89.62 110 GLU A N 1
ATOM 853 C CA . GLU A 1 110 ? -24.435 -1.652 26.834 1.00 89.62 110 GLU A CA 1
ATOM 854 C C . GLU A 1 110 ? -24.322 -2.701 27.943 1.00 89.62 110 GLU A C 1
ATOM 856 O O . GLU A 1 110 ? -24.637 -3.881 27.752 1.00 89.62 110 GLU A O 1
ATOM 861 N N . VAL A 1 111 ? -23.897 -2.270 29.129 1.00 87.69 111 VAL A N 1
ATOM 862 C CA . VAL A 1 111 ? -23.873 -3.102 30.335 1.00 87.69 111 VAL A CA 1
ATOM 863 C C . VAL A 1 111 ? -25.145 -2.861 31.142 1.00 87.69 111 VAL A C 1
ATOM 865 O O . VAL A 1 111 ? -25.488 -1.723 31.459 1.00 87.69 111 VAL A O 1
ATOM 868 N N . LYS A 1 112 ? -25.837 -3.943 31.516 1.00 86.62 112 LYS A N 1
ATOM 869 C CA . LYS A 1 112 ? -26.926 -3.901 32.499 1.00 86.62 112 LYS A CA 1
ATOM 870 C C . LYS A 1 112 ? -26.341 -4.072 33.894 1.00 86.62 112 LYS A C 1
ATOM 872 O O . LYS A 1 112 ? -25.752 -5.112 34.189 1.00 86.62 112 LYS A O 1
ATOM 877 N N . LEU A 1 113 ? -26.502 -3.058 34.737 1.00 82.69 113 LEU A N 1
ATOM 878 C CA . LEU A 1 113 ? -26.142 -3.166 36.146 1.00 82.69 113 LEU A CA 1
ATOM 879 C C . LEU A 1 113 ? -27.186 -4.022 36.879 1.00 82.69 113 LEU A C 1
ATOM 881 O O . LEU A 1 113 ? -28.376 -3.901 36.581 1.00 82.69 113 LEU A O 1
ATOM 885 N N . PRO A 1 114 ? -26.766 -4.895 37.810 1.00 77.50 114 PRO A N 1
ATOM 886 C CA . PRO A 1 114 ? -27.707 -5.611 38.657 1.00 77.50 114 PRO A CA 1
ATOM 887 C C . PRO A 1 114 ? -28.490 -4.615 39.516 1.00 77.50 114 PRO A C 1
ATOM 889 O O . PRO A 1 114 ? -27.968 -3.558 39.881 1.00 77.50 114 PRO A O 1
ATOM 892 N N . ASN A 1 115 ? -29.729 -4.969 39.866 1.00 71.81 115 ASN A N 1
ATOM 893 C CA . ASN A 1 115 ? -30.492 -4.179 40.826 1.00 71.81 115 ASN A CA 1
ATOM 894 C C . ASN A 1 115 ? -29.696 -4.060 42.135 1.00 71.81 115 ASN A C 1
ATOM 896 O O . ASN A 1 115 ? -29.109 -5.059 42.573 1.00 71.81 115 ASN A O 1
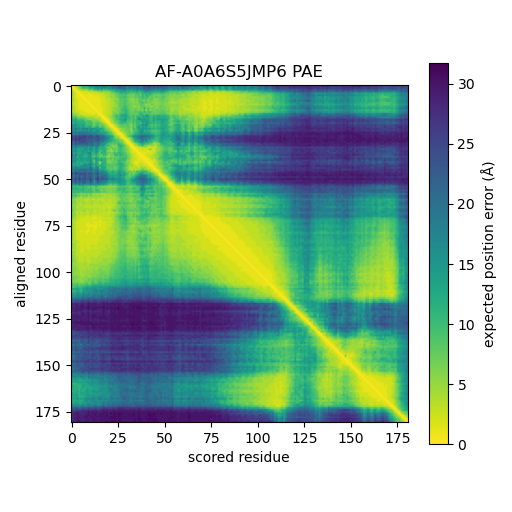ATOM 900 N N . PRO A 1 116 ? -29.665 -2.871 42.766 1.0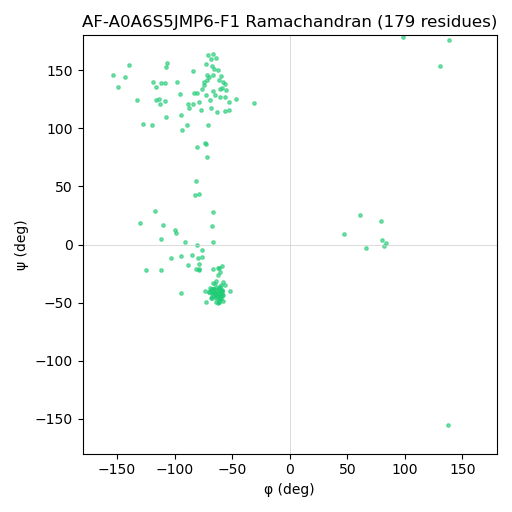0 66.00 116 PRO A N 1
ATOM 901 C CA . PRO A 1 116 ? -29.008 -2.700 44.050 1.00 66.00 116 PRO A CA 1
ATOM 902 C C . PRO A 1 116 ? -29.536 -3.747 45.031 1.00 66.00 116 PRO A C 1
ATOM 904 O O . PRO A 1 116 ? -30.739 -3.829 45.279 1.00 66.00 116 PRO A O 1
ATOM 907 N N . HIS A 1 117 ? -28.648 -4.560 45.603 1.00 57.25 117 HIS A N 1
ATOM 908 C CA . HIS A 1 117 ? -29.010 -5.434 46.715 1.00 57.25 117 HIS A CA 1
ATOM 909 C C . HIS A 1 117 ? -29.210 -4.561 47.966 1.00 57.25 117 HIS A C 1
ATOM 911 O O . HIS A 1 117 ? -28.376 -4.523 48.868 1.00 57.25 117 HIS A O 1
ATOM 917 N N . ALA A 1 118 ? -30.337 -3.850 48.034 1.00 52.44 118 ALA A N 1
ATOM 918 C CA . ALA A 1 118 ? -30.721 -2.956 49.128 1.00 52.44 118 ALA A CA 1
ATOM 919 C C . ALA A 1 118 ? -31.023 -3.683 50.459 1.00 52.44 118 ALA A C 1
ATOM 921 O O . ALA A 1 118 ? -31.588 -3.102 51.379 1.00 52.44 118 ALA A O 1
ATOM 922 N N . HIS A 1 119 ? -30.619 -4.947 50.619 1.00 45.03 119 HIS A N 1
ATOM 923 C CA . HIS A 1 119 ? -30.834 -5.701 51.856 1.00 45.03 119 HIS A CA 1
ATOM 924 C C . HIS A 1 119 ? -29.763 -5.475 52.936 1.00 45.03 119 HIS A C 1
ATOM 926 O O . HIS A 1 119 ? -29.962 -5.912 54.067 1.00 45.03 119 HIS A O 1
ATOM 932 N N . LEU A 1 120 ? -28.650 -4.792 52.634 1.00 46.84 120 LEU A N 1
ATOM 933 C CA . LEU A 1 120 ? -27.583 -4.519 53.615 1.00 46.84 120 LEU A CA 1
ATOM 934 C C . LEU A 1 120 ? -27.576 -3.078 54.157 1.00 46.84 120 LEU A C 1
ATOM 936 O O . LEU A 1 120 ? -26.918 -2.811 55.161 1.00 46.84 120 LEU A O 1
ATOM 940 N N . ILE A 1 121 ? -28.339 -2.158 53.556 1.00 48.03 121 ILE A N 1
ATOM 941 C CA . ILE A 1 121 ? -28.263 -0.726 53.893 1.00 48.03 121 ILE A CA 1
ATOM 942 C C . ILE A 1 121 ? -29.018 -0.386 55.197 1.00 48.03 121 ILE A C 1
ATOM 944 O O . ILE A 1 121 ? -28.665 0.570 55.890 1.00 48.03 121 ILE A O 1
ATOM 948 N N . TRP A 1 122 ? -29.981 -1.217 55.622 1.00 43.66 122 TRP A N 1
ATOM 949 C CA . TRP A 1 122 ? -30.778 -0.971 56.838 1.00 43.66 122 TRP A CA 1
ATOM 950 C C . TRP A 1 122 ? -29.938 -0.896 58.128 1.00 43.66 122 TRP A C 1
ATOM 952 O O . TRP A 1 122 ? -30.331 -0.244 59.089 1.00 43.66 122 TRP A O 1
ATOM 962 N N . ILE A 1 123 ? -28.749 -1.509 58.141 1.00 48.97 123 ILE A N 1
ATOM 963 C CA . ILE A 1 123 ? -27.835 -1.500 59.295 1.00 48.97 123 ILE A CA 1
ATOM 964 C C . ILE A 1 123 ? -26.891 -0.278 59.272 1.00 48.97 123 ILE A C 1
ATOM 966 O O . ILE A 1 123 ? -26.313 0.072 60.298 1.00 48.97 123 ILE A O 1
ATOM 970 N N . GLN A 1 124 ? -26.733 0.405 58.131 1.00 49.44 124 GLN A N 1
ATOM 971 C CA . GLN A 1 124 ? -25.638 1.362 57.911 1.00 49.44 124 GLN A CA 1
ATOM 972 C C . GLN A 1 124 ? -26.060 2.839 57.808 1.00 49.44 124 GLN A C 1
ATOM 974 O O . GLN A 1 124 ? -25.215 3.702 58.045 1.00 49.44 124 GLN A O 1
ATOM 979 N N . ALA A 1 125 ? -27.322 3.151 57.482 1.00 49.75 125 ALA A N 1
ATOM 980 C CA . ALA A 1 125 ? -27.743 4.520 57.137 1.00 49.75 125 ALA A CA 1
ATOM 981 C C . ALA A 1 125 ? -28.312 5.373 58.291 1.00 49.75 125 ALA A C 1
ATOM 983 O O . ALA A 1 125 ? -28.516 6.570 58.116 1.00 49.75 125 ALA A O 1
ATOM 984 N N . GLY A 1 126 ? -28.588 4.802 59.469 1.00 49.12 126 GLY A N 1
ATOM 985 C CA . GLY A 1 126 ? -29.033 5.565 60.650 1.00 49.12 126 GLY A CA 1
ATOM 986 C C . GLY A 1 126 ? -30.411 6.252 60.554 1.00 49.12 126 GLY A C 1
ATOM 987 O O . GLY A 1 126 ? -30.867 6.804 61.552 1.00 49.12 126 GLY A O 1
ATOM 988 N N . HIS A 1 127 ? -31.099 6.183 59.410 1.00 48.56 127 HIS A N 1
ATOM 989 C CA . HIS A 1 127 ? -32.446 6.712 59.187 1.00 48.56 127 HIS A CA 1
ATOM 990 C C . HIS A 1 127 ? -33.294 5.751 58.341 1.00 48.56 127 HIS A C 1
ATOM 992 O O . HIS A 1 127 ? -32.762 4.937 57.585 1.00 48.56 127 HIS A O 1
ATOM 998 N N . ALA A 1 128 ? -34.621 5.829 58.510 1.00 43.50 128 ALA A N 1
ATOM 999 C CA . ALA A 1 128 ? -35.565 5.060 57.708 1.00 43.50 128 ALA A CA 1
ATOM 1000 C C . ALA A 1 128 ? -35.512 5.558 56.254 1.00 43.50 128 ALA A C 1
ATOM 1002 O O . ALA A 1 128 ? -35.548 6.774 56.056 1.00 43.50 128 ALA A O 1
ATOM 1003 N N . PRO A 1 129 ? -35.410 4.670 55.261 1.00 51.25 129 PRO A N 1
ATOM 1004 C CA . PRO A 1 129 ? -35.133 5.090 53.898 1.00 51.25 129 PRO A CA 1
ATOM 1005 C C . PRO A 1 129 ? -36.412 5.502 53.187 1.00 51.25 129 PRO A C 1
ATOM 1007 O O . PRO A 1 129 ? -37.469 4.931 53.459 1.00 51.25 129 PRO A O 1
ATOM 1010 N N . ASP A 1 130 ? -36.318 6.447 52.257 1.00 57.12 130 ASP A N 1
ATOM 1011 C CA . ASP A 1 130 ? -37.290 6.499 51.175 1.00 57.12 130 ASP A CA 1
ATOM 1012 C C . ASP A 1 130 ? -37.024 5.341 50.199 1.00 57.12 130 ASP A C 1
ATOM 1014 O O . ASP A 1 1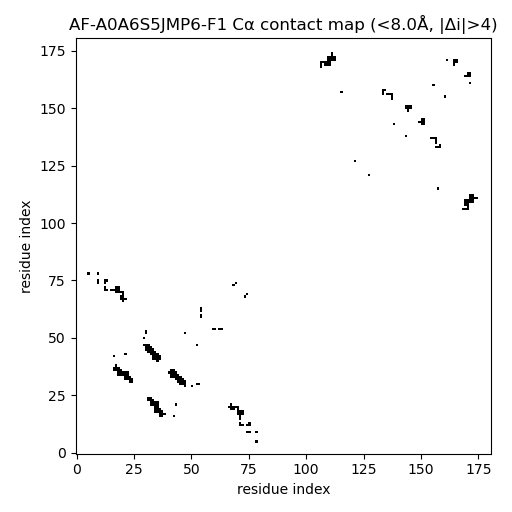30 ? -35.937 4.760 50.152 1.00 57.12 130 ASP A O 1
ATOM 1018 N N . ASP A 1 131 ? -38.059 4.929 49.469 1.00 52.56 131 ASP A N 1
ATOM 1019 C CA . ASP A 1 131 ? -38.101 3.636 48.775 1.00 52.56 131 ASP A CA 1
ATOM 1020 C C . ASP A 1 131 ? -37.085 3.491 47.619 1.00 52.56 131 ASP A C 1
ATOM 1022 O O . ASP A 1 131 ? -37.077 2.461 46.944 1.00 52.56 131 ASP A O 1
ATOM 1026 N N . TYR A 1 132 ? -36.238 4.497 47.360 1.00 55.22 132 TYR A N 1
ATOM 1027 C CA . TYR A 1 132 ? -35.508 4.607 46.099 1.00 55.22 132 TYR A CA 1
ATOM 1028 C C . TYR A 1 132 ? -33.975 4.711 46.206 1.00 55.22 132 TYR A C 1
ATOM 1030 O O . TYR A 1 132 ? -33.329 4.320 45.243 1.00 55.22 132 TYR A O 1
ATOM 1038 N N . TRP A 1 133 ? -33.374 5.123 47.337 1.00 56.38 133 TRP A N 1
ATOM 1039 C CA . TRP A 1 133 ? -31.914 5.068 47.634 1.00 56.38 133 TRP A CA 1
ATOM 1040 C C . TRP A 1 133 ? -30.921 5.580 46.551 1.00 56.38 133 TRP A C 1
ATOM 1042 O O . TRP A 1 133 ? -29.709 5.395 46.692 1.00 56.38 133 TRP A O 1
ATOM 1052 N N . ASP A 1 134 ? -31.391 6.212 45.476 1.00 56.47 134 ASP A N 1
ATOM 1053 C CA . ASP A 1 134 ? -30.600 6.531 44.279 1.00 56.47 134 ASP A CA 1
ATOM 1054 C C . ASP A 1 134 ? -29.699 7.772 44.461 1.00 56.47 134 ASP A C 1
ATOM 1056 O O . ASP A 1 134 ? -28.750 7.966 43.699 1.00 56.47 134 ASP A O 1
ATOM 1060 N N . ASP A 1 135 ? -29.963 8.594 45.478 1.00 58.09 135 ASP A N 1
ATOM 1061 C CA . ASP A 1 135 ? -29.296 9.866 45.787 1.00 58.09 135 ASP A CA 1
ATOM 1062 C C . ASP A 1 135 ? -28.455 9.834 47.080 1.00 58.09 135 ASP A C 1
ATOM 1064 O O . ASP A 1 135 ? -27.873 10.845 47.483 1.00 58.09 135 ASP A O 1
ATOM 1068 N N . VAL A 1 136 ? -28.336 8.669 47.725 1.00 63.19 136 VAL A N 1
ATOM 1069 C CA . VAL A 1 136 ? -27.590 8.525 48.980 1.00 63.19 136 VAL A CA 1
ATOM 1070 C C . VAL A 1 136 ? -26.083 8.465 48.716 1.00 63.19 136 VAL A C 1
ATOM 1072 O O . VAL A 1 136 ? -25.581 7.601 47.994 1.00 63.19 136 VAL A O 1
ATOM 1075 N N . ALA A 1 137 ? -25.339 9.382 49.338 1.00 67.25 137 ALA A N 1
ATOM 1076 C CA . ALA A 1 137 ? -23.880 9.372 49.343 1.00 67.25 137 ALA A CA 1
ATOM 1077 C C . ALA A 1 137 ? -23.346 8.423 50.428 1.00 67.25 137 ALA A C 1
ATOM 1079 O O . ALA A 1 137 ? -23.745 8.504 51.594 1.00 67.25 137 ALA A O 1
ATOM 108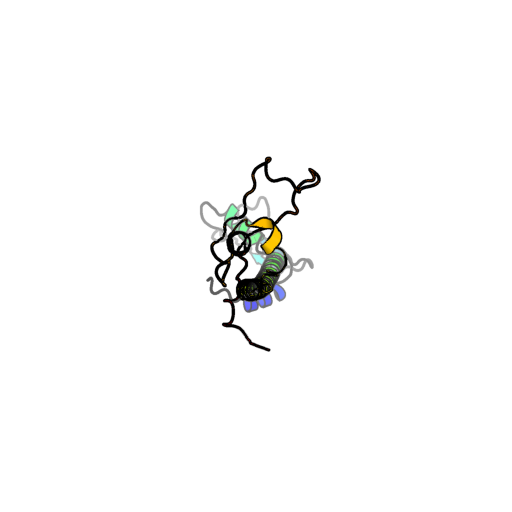0 N N . VAL A 1 138 ? -22.414 7.541 50.059 1.00 70.25 138 VAL A N 1
ATOM 1081 C CA . VAL A 1 138 ? -21.711 6.679 51.017 1.00 70.25 138 VAL A CA 1
ATOM 1082 C C . VAL A 1 138 ? -20.592 7.486 51.679 1.00 70.25 138 VAL A C 1
ATOM 1084 O O . VAL A 1 138 ? -19.809 8.162 51.017 1.00 70.25 138 VAL A O 1
ATOM 1087 N N . SER A 1 139 ? -20.515 7.447 53.010 1.00 73.38 139 SER A N 1
ATOM 1088 C CA . SER A 1 139 ? -19.408 8.073 53.740 1.00 73.38 139 SER A CA 1
ATOM 1089 C C . SER A 1 139 ? -18.138 7.219 53.637 1.00 73.38 139 SER A C 1
ATOM 1091 O O . SER A 1 139 ? -18.183 6.006 53.844 1.00 73.38 139 SER A O 1
ATOM 1093 N N . HIS A 1 140 ? -17.008 7.873 53.349 1.00 72.94 140 HIS A N 1
ATOM 1094 C CA . HIS A 1 140 ? -15.672 7.268 53.235 1.00 72.94 140 HIS A CA 1
ATOM 1095 C C . HIS A 1 140 ? -14.693 7.807 54.294 1.00 72.94 140 HIS A C 1
ATOM 1097 O O . HIS A 1 140 ? -13.488 7.905 54.057 1.00 72.94 140 HIS A O 1
ATOM 1103 N N . SER A 1 141 ? -15.191 8.220 55.461 1.00 78.19 141 SER A N 1
ATOM 1104 C CA . SER A 1 141 ? -14.334 8.717 56.535 1.00 78.19 141 SER A CA 1
ATOM 1105 C C . SER A 1 141 ? -13.523 7.576 57.147 1.00 78.19 141 SER A C 1
ATOM 1107 O O . SER A 1 141 ? -14.047 6.496 57.395 1.00 78.19 141 SER A O 1
ATOM 1109 N N . GLU A 1 142 ? -12.273 7.836 57.541 1.00 75.31 142 GLU A N 1
ATOM 1110 C CA . GLU A 1 142 ? -11.486 6.886 58.350 1.00 75.31 142 GLU A CA 1
ATOM 1111 C C . GLU A 1 142 ? -12.159 6.538 59.693 1.00 75.31 142 GLU A C 1
ATOM 1113 O O . GLU A 1 142 ? -11.825 5.536 60.327 1.00 75.31 142 GLU A O 1
ATOM 1118 N N . LYS A 1 143 ? -13.114 7.368 60.133 1.00 77.25 143 LYS A N 1
ATOM 1119 C CA . LYS A 1 143 ? -13.921 7.151 61.339 1.00 77.25 143 LYS A CA 1
ATOM 1120 C C . LYS A 1 143 ? -15.071 6.160 61.124 1.00 77.25 143 LYS A C 1
ATOM 1122 O O . LYS A 1 143 ? -15.660 5.718 62.109 1.00 77.25 143 LYS A O 1
ATOM 1127 N N . ASP A 1 144 ? -15.378 5.793 59.880 1.00 74.50 144 ASP A N 1
ATOM 1128 C CA . ASP A 1 144 ? -16.447 4.856 59.539 1.00 74.50 144 ASP A CA 1
ATOM 1129 C C . ASP A 1 144 ? -15.974 3.409 59.735 1.00 74.50 144 ASP A C 1
ATOM 1131 O O . ASP A 1 144 ? -15.540 2.729 58.806 1.00 74.50 144 ASP A O 1
ATOM 1135 N N . LYS A 1 145 ? -16.056 2.928 60.977 1.00 75.38 145 LYS A N 1
ATOM 1136 C CA . LYS A 1 145 ? -15.714 1.549 61.359 1.00 75.38 145 LYS A CA 1
ATOM 1137 C C . LYS A 1 145 ? -16.964 0.725 61.662 1.00 75.38 145 LYS A C 1
ATOM 1139 O O . LYS A 1 145 ? -18.020 1.267 61.996 1.00 75.38 145 LYS A O 1
ATOM 1144 N N . CYS A 1 146 ? -16.846 -0.592 61.536 1.00 71.56 146 CYS A N 1
ATOM 1145 C CA . CYS A 1 146 ? -17.848 -1.538 62.017 1.00 71.56 146 CYS A CA 1
ATOM 1146 C C . CYS A 1 146 ? -17.923 -1.523 63.556 1.00 71.56 146 CYS A C 1
ATOM 1148 O O . CYS A 1 146 ? -17.022 -1.029 64.237 1.00 71.56 146 CYS A O 1
ATOM 1150 N N . CYS A 1 147 ? -18.999 -2.077 64.126 1.00 74.06 147 CYS A N 1
ATOM 1151 C CA . CYS A 1 147 ? -19.201 -2.119 65.582 1.00 74.06 147 CYS A CA 1
ATOM 1152 C C . CYS A 1 147 ? -18.115 -2.910 66.338 1.00 74.06 147 CYS A C 1
ATOM 1154 O O . CYS A 1 147 ? -17.947 -2.716 67.538 1.00 74.06 147 CYS A O 1
ATOM 1156 N N . ASP A 1 148 ? -17.386 -3.786 65.650 1.00 80.94 148 ASP A N 1
ATOM 1157 C CA . ASP A 1 148 ? -16.243 -4.556 66.154 1.00 80.94 148 ASP A CA 1
ATOM 1158 C C . ASP A 1 148 ? -14.887 -3.847 65.948 1.00 80.94 148 ASP A C 1
ATOM 1160 O O . ASP A 1 148 ? -13.842 -4.391 66.301 1.00 80.94 148 ASP A O 1
ATOM 1164 N N . GLY A 1 149 ? -14.890 -2.628 65.397 1.00 78.56 149 GLY A N 1
ATOM 1165 C CA . GLY A 1 149 ? -13.693 -1.842 65.103 1.00 78.56 149 GLY A CA 1
ATOM 1166 C C . GLY A 1 149 ? -13.011 -2.186 63.776 1.00 78.56 149 GLY A C 1
ATOM 1167 O O . GLY A 1 149 ? -11.992 -1.565 63.461 1.00 78.56 149 GLY A O 1
ATOM 1168 N N . SER A 1 150 ? -13.545 -3.128 62.987 1.00 79.94 150 SER A N 1
ATOM 1169 C CA . SER A 1 150 ? -13.006 -3.440 61.662 1.00 79.94 150 SER A CA 1
ATOM 1170 C C . SER A 1 150 ? -13.284 -2.322 60.654 1.00 79.94 150 SER A C 1
ATOM 1172 O O . SER A 1 150 ? -14.173 -1.484 60.838 1.00 79.94 150 SER A O 1
ATOM 1174 N N . ASP A 1 151 ? -12.547 -2.335 59.542 1.00 78.50 151 ASP A N 1
ATOM 1175 C CA . ASP A 1 151 ? -12.914 -1.547 58.366 1.00 78.50 151 ASP A CA 1
ATOM 1176 C C . ASP A 1 151 ? -14.294 -1.964 57.850 1.00 78.50 151 ASP A C 1
ATOM 1178 O O . ASP A 1 151 ? -14.664 -3.144 57.912 1.00 78.50 151 ASP A O 1
ATOM 1182 N N . ARG A 1 152 ? -15.062 -0.993 57.342 1.00 71.81 152 ARG A N 1
ATOM 1183 C CA . ARG A 1 152 ? -16.283 -1.294 56.593 1.00 71.81 152 ARG A CA 1
ATOM 1184 C C . ARG A 1 152 ? -15.931 -2.009 55.295 1.00 71.81 152 ARG A C 1
ATOM 1186 O O . ARG A 1 152 ? -14.892 -1.763 54.685 1.00 71.81 152 ARG A O 1
ATOM 1193 N N . TYR A 1 153 ? -16.860 -2.840 54.832 1.00 70.06 153 TYR A N 1
ATOM 1194 C CA . TYR A 1 153 ? -16.823 -3.307 53.455 1.00 70.06 153 TYR A CA 1
ATOM 1195 C C . TYR A 1 153 ? -16.863 -2.106 52.501 1.00 70.06 153 TYR A C 1
ATOM 1197 O O . TYR A 1 153 ? -17.609 -1.159 52.765 1.00 70.06 153 TYR A O 1
ATOM 1205 N N . PRO A 1 154 ? -16.090 -2.131 51.404 1.00 69.75 154 PRO A N 1
ATOM 1206 C CA . PRO A 1 154 ? -16.193 -1.115 50.371 1.00 69.75 154 PRO A CA 1
ATOM 1207 C C . PRO A 1 154 ? -17.592 -1.186 49.754 1.00 69.75 154 PRO A C 1
ATOM 1209 O O . PRO A 1 154 ? -17.968 -2.189 49.146 1.00 69.75 154 PRO A O 1
ATOM 1212 N N . VAL A 1 155 ? -18.369 -0.126 49.956 1.00 73.06 155 VAL A N 1
ATOM 1213 C CA . VAL A 1 155 ? -19.693 0.070 49.364 1.00 73.06 155 VAL A CA 1
ATOM 1214 C C . VAL A 1 155 ? -19.593 1.290 48.461 1.00 73.06 155 VAL A C 1
ATOM 1216 O O . VAL A 1 155 ? -19.006 2.292 48.859 1.00 73.06 155 VAL A O 1
ATOM 1219 N N . TYR A 1 156 ? -20.158 1.184 47.263 1.00 75.62 156 TYR A N 1
ATOM 1220 C CA . TYR A 1 156 ? -20.271 2.284 46.313 1.00 75.62 156 TYR A CA 1
ATOM 1221 C C . TYR A 1 156 ? -21.744 2.546 46.048 1.00 75.62 156 TYR A C 1
ATOM 1223 O O . TYR A 1 156 ? -22.532 1.601 45.916 1.00 75.62 156 TYR A O 1
ATOM 1231 N N . ALA A 1 157 ? -22.110 3.816 45.951 1.00 76.62 157 ALA A N 1
ATOM 1232 C CA . ALA A 1 157 ? -23.420 4.192 45.465 1.00 76.62 157 ALA A CA 1
ATOM 1233 C C . ALA A 1 157 ? -23.551 3.847 43.972 1.00 76.62 157 ALA A C 1
ATOM 1235 O O . ALA A 1 157 ? -22.576 3.807 43.216 1.00 76.62 157 ALA A O 1
ATOM 1236 N N . LEU A 1 158 ? -24.784 3.610 43.517 1.00 77.69 158 LEU A N 1
ATOM 1237 C CA . LEU A 1 158 ? -25.049 3.248 42.122 1.00 77.69 158 LEU A CA 1
ATOM 1238 C C . LEU A 1 158 ? -24.566 4.334 41.143 1.00 77.69 158 LEU A C 1
ATOM 1240 O O . LEU A 1 158 ? -24.098 4.011 40.051 1.00 77.69 158 LEU A O 1
ATOM 1244 N N . TRP A 1 159 ? -24.666 5.610 41.523 1.00 79.19 159 TRP A N 1
ATOM 1245 C CA . TRP A 1 159 ? -24.199 6.730 40.707 1.00 79.19 159 TRP A CA 1
ATOM 1246 C C . TRP A 1 159 ? -22.666 6.772 40.593 1.00 79.19 159 TRP A C 1
ATOM 1248 O O . TRP A 1 159 ? -22.175 6.989 39.491 1.00 79.19 159 TRP A O 1
ATOM 1258 N N . GLU A 1 160 ? -21.913 6.443 41.652 1.00 83.62 160 GLU A N 1
ATOM 1259 C CA . GLU A 1 160 ? -20.439 6.357 41.611 1.00 83.62 160 GLU A CA 1
ATOM 1260 C C . GLU A 1 160 ? -19.974 5.274 40.632 1.00 83.62 160 GLU A C 1
ATOM 1262 O O . GLU A 1 160 ? -19.054 5.476 39.840 1.00 83.62 160 GLU A O 1
ATOM 1267 N N . ILE A 1 161 ? -20.659 4.125 40.634 1.00 84.50 161 ILE A N 1
ATOM 1268 C CA . ILE A 1 161 ? -20.397 3.034 39.688 1.00 84.50 161 ILE A CA 1
ATOM 1269 C C . ILE A 1 161 ? -20.707 3.489 38.256 1.00 84.50 161 ILE A C 1
ATOM 1271 O O . ILE A 1 161 ? -19.927 3.226 37.339 1.00 84.50 161 ILE A O 1
ATOM 1275 N N . LYS A 1 162 ? -21.830 4.189 38.046 1.00 86.38 162 LYS A N 1
ATOM 1276 C CA . LYS A 1 162 ? -22.220 4.699 36.723 1.00 86.38 162 LYS A CA 1
ATOM 1277 C C . LYS A 1 162 ? -21.238 5.743 36.189 1.00 86.38 162 LYS A C 1
ATOM 1279 O O . LYS A 1 162 ? -20.882 5.683 35.011 1.00 86.38 162 LYS A O 1
ATOM 1284 N N . GLU A 1 163 ? -20.782 6.667 37.031 1.00 88.12 163 GLU A N 1
ATOM 1285 C CA . GLU A 1 163 ? -19.775 7.666 36.665 1.00 88.12 163 GLU A CA 1
ATOM 1286 C C . GLU A 1 163 ? -18.438 7.011 36.324 1.00 88.12 163 GLU A C 1
ATOM 1288 O O . GLU A 1 163 ? -17.868 7.311 35.277 1.00 88.12 163 GLU A O 1
ATOM 1293 N N . ALA A 1 164 ? -17.970 6.065 37.144 1.00 89.69 164 ALA A N 1
ATOM 1294 C CA . ALA A 1 164 ? -16.716 5.359 36.896 1.00 89.69 164 ALA A CA 1
ATOM 1295 C C . ALA A 1 164 ? -16.737 4.583 35.567 1.00 89.69 164 ALA A C 1
ATOM 1297 O O . ALA A 1 164 ? -15.769 4.639 34.809 1.00 89.69 164 ALA A O 1
ATOM 1298 N N . LEU A 1 165 ? -17.843 3.897 35.257 1.00 89.69 165 LEU A N 1
ATOM 1299 C CA . LEU A 1 165 ? -18.026 3.181 33.989 1.00 89.69 165 LEU A CA 1
ATOM 1300 C C . LEU A 1 165 ? -18.118 4.141 32.792 1.00 89.69 165 LEU A C 1
ATOM 1302 O O . LEU A 1 165 ? -17.485 3.902 31.763 1.00 89.69 165 LEU A O 1
ATOM 1306 N N . SER A 1 166 ? -18.834 5.258 32.937 1.00 88.38 166 SER A N 1
ATOM 1307 C CA . SER A 1 166 ? -18.944 6.276 31.882 1.00 88.38 166 SER A CA 1
ATOM 1308 C C . SER A 1 166 ? -17.603 6.968 31.615 1.00 88.38 166 SER A C 1
ATOM 1310 O O . SER A 1 166 ? -17.254 7.214 30.462 1.00 88.38 166 SER A O 1
ATOM 1312 N N . ALA A 1 167 ? -16.809 7.228 32.659 1.00 91.69 167 ALA A N 1
ATOM 1313 C CA . ALA A 1 167 ? -15.488 7.849 32.553 1.00 91.69 167 ALA A CA 1
ATOM 1314 C C . ALA A 1 167 ? -14.488 7.005 31.743 1.00 91.69 167 ALA A C 1
ATOM 1316 O O . ALA A 1 167 ? -13.567 7.557 31.143 1.00 91.69 167 ALA A O 1
ATOM 1317 N N . ILE A 1 168 ? -14.681 5.682 31.695 1.00 90.75 168 ILE A N 1
ATOM 1318 C CA . ILE A 1 168 ? -13.882 4.760 30.872 1.00 90.75 168 ILE A CA 1
ATOM 1319 C C . ILE A 1 168 ? -14.562 4.385 29.544 1.00 90.75 168 ILE A C 1
ATOM 1321 O O . ILE A 1 168 ? -14.075 3.502 28.841 1.00 90.75 168 ILE A O 1
ATOM 1325 N N . GLY A 1 169 ? -15.663 5.056 29.185 1.00 86.75 169 GLY A N 1
ATOM 1326 C CA . GLY A 1 169 ? -16.354 4.889 27.903 1.00 86.75 169 GLY A CA 1
ATOM 1327 C C . GLY A 1 169 ? -17.266 3.663 27.808 1.00 86.75 169 GLY A C 1
ATOM 1328 O O . GLY A 1 169 ? -17.566 3.219 26.703 1.00 86.75 169 GLY A O 1
ATOM 1329 N N . ILE A 1 170 ? -17.699 3.089 28.935 1.00 89.94 170 ILE A N 1
ATOM 1330 C CA . ILE A 1 170 ? -18.658 1.977 28.945 1.00 89.94 170 ILE A CA 1
ATOM 1331 C C . ILE A 1 170 ? -20.079 2.535 28.962 1.00 89.94 170 ILE A C 1
ATOM 1333 O O . ILE A 1 170 ? -20.476 3.219 29.906 1.00 89.94 170 ILE A O 1
ATOM 1337 N N . ASN A 1 171 ? -20.867 2.178 27.949 1.00 88.81 171 ASN A N 1
ATOM 1338 C CA . ASN A 1 171 ? -22.285 2.508 27.909 1.00 88.81 171 ASN A CA 1
ATOM 1339 C C . ASN A 1 171 ? -23.075 1.626 28.882 1.00 88.81 171 ASN A C 1
ATOM 1341 O O . ASN A 1 171 ? -22.864 0.414 28.985 1.00 88.81 171 ASN A O 1
ATOM 1345 N N . ILE A 1 172 ? -24.003 2.243 29.606 1.00 88.25 172 ILE A N 1
ATOM 1346 C CA . ILE A 1 172 ? -24.831 1.585 30.616 1.00 88.25 172 ILE A CA 1
ATOM 1347 C C . ILE A 1 172 ? -26.263 1.605 30.109 1.00 88.25 172 ILE A C 1
ATOM 1349 O O . ILE A 1 172 ? -26.794 2.671 29.799 1.00 88.25 172 ILE A O 1
ATOM 1353 N N . ALA A 1 173 ? -26.891 0.434 30.045 1.00 84.88 173 ALA A N 1
ATOM 1354 C CA . ALA A 1 173 ? -28.286 0.335 29.646 1.00 84.88 173 ALA A CA 1
ATOM 1355 C C . ALA A 1 173 ? -29.152 1.126 30.637 1.00 84.88 173 ALA A C 1
ATOM 1357 O O . ALA A 1 173 ? -28.997 0.988 31.857 1.00 84.88 173 ALA A O 1
ATOM 1358 N N . ALA A 1 174 ? -30.081 1.936 30.124 1.00 71.06 174 ALA A N 1
ATOM 1359 C CA . ALA A 1 174 ? -31.073 2.588 30.969 1.00 71.06 174 ALA A CA 1
ATOM 1360 C C . ALA A 1 174 ? -31.819 1.515 31.776 1.00 71.06 174 ALA A C 1
ATOM 1362 O O . ALA A 1 174 ? -32.232 0.492 31.222 1.00 71.06 174 ALA A O 1
ATOM 1363 N N . ALA A 1 175 ? -31.974 1.734 33.085 1.00 61.56 175 ALA A N 1
ATOM 1364 C CA . ALA A 1 175 ? -32.751 0.835 33.923 1.00 61.56 175 ALA A CA 1
ATOM 1365 C C . ALA A 1 175 ? -34.158 0.723 33.322 1.00 61.56 175 ALA A C 1
ATOM 1367 O O . ALA A 1 175 ? -34.888 1.714 33.231 1.00 61.56 175 ALA A O 1
ATOM 1368 N N . GLY A 1 176 ? -34.521 -0.475 32.861 1.00 51.25 176 GLY A N 1
ATOM 1369 C CA . GLY A 1 176 ? -35.909 -0.765 32.544 1.00 51.25 176 GLY A CA 1
ATOM 1370 C C . GLY A 1 176 ? -36.720 -0.482 33.802 1.00 51.25 176 GLY A C 1
ATOM 1371 O O . GLY A 1 176 ? -36.371 -0.974 34.874 1.00 51.25 176 GLY A O 1
ATOM 1372 N N . LYS A 1 177 ? -37.770 0.340 33.688 1.00 39.28 177 LYS A N 1
ATOM 1373 C CA . LYS A 1 177 ? -38.824 0.380 34.710 1.00 39.28 177 LYS A CA 1
ATOM 1374 C C . LYS A 1 177 ? -39.186 -1.071 35.024 1.00 39.28 177 LYS A C 1
ATOM 1376 O O . LYS A 1 177 ? -39.446 -1.809 34.077 1.00 39.28 177 LYS A O 1
ATOM 1381 N N . GLY A 1 178 ? -39.106 -1.436 36.303 1.00 45.50 178 GLY A N 1
ATOM 1382 C CA . GLY A 1 178 ? -39.107 -2.808 36.803 1.00 45.50 178 GLY A CA 1
ATOM 1383 C C . GLY A 1 178 ? -39.905 -3.794 35.956 1.00 45.50 178 GLY A C 1
ATOM 1384 O O . GLY A 1 178 ? -41.107 -3.632 35.758 1.00 45.50 178 GLY A O 1
ATOM 1385 N N . GLU A 1 179 ? -39.230 -4.837 35.478 1.00 37.91 179 GLU A N 1
ATOM 1386 C CA . GLU A 1 179 ? -39.917 -6.099 35.232 1.00 37.91 179 GLU A CA 1
ATOM 1387 C C . GLU A 1 179 ? -40.206 -6.703 36.608 1.00 37.91 179 GLU A C 1
ATOM 1389 O O . GLU A 1 179 ? -39.398 -7.438 37.175 1.00 37.91 179 GLU A O 1
ATOM 1394 N N . ASP A 1 180 ? -41.348 -6.297 37.167 1.00 41.59 180 ASP A N 1
ATOM 1395 C CA . ASP A 1 180 ? -42.001 -6.982 38.273 1.00 41.59 180 ASP A CA 1
ATOM 1396 C C . ASP A 1 180 ? -42.171 -8.460 37.884 1.00 41.59 180 ASP A C 1
ATOM 1398 O O . ASP A 1 180 ? -42.878 -8.788 36.926 1.00 41.59 180 ASP A O 1
ATOM 1402 N N . SER A 1 181 ? -41.509 -9.352 38.622 1.00 32.03 181 SER A N 1
ATOM 1403 C CA . SER A 1 181 ? -41.826 -10.784 38.664 1.00 32.03 181 SER A CA 1
ATOM 1404 C C . SER A 1 181 ? -41.818 -11.288 40.098 1.00 32.03 181 SER A C 1
ATOM 1406 O O . SER A 1 181 ? -40.957 -10.832 40.883 1.00 32.03 181 SER A O 1
#

Secondary structure (DSSP, 8-state):
-----HHHHHHHHHHSPSS-S-EE-TT-SS--EEEE-TTS-EEEE---TTS--SS-STTHHHHHHHHHH--HHHHHHHHHHHHHHHHHHHHHHHHHHHHHHHHHHHHT-EEPPPPP-TTSGGGTSSSPPPTT-TTPPPP--TT-B-TTSPBPP----HHHHHHHHHHTT-EE----S----

Organism: Enterobacter cloacae (NCBI:txid550)

Nearest PDB structures (foldseek):
  4l6t-assembly1_F  TM=3.343E-01  e=2.672E+00  Escherichia coli
  1ltr-assembly1_D  TM=3.275E-01  e=3.712E+00  Escherichia coli
  1sm1-assembly1_M  TM=4.063E-01  e=9.316E+00  Deinococcus radiodurans

Mean predicted aligned error: 14.52 Å

Sequence (181 aa):
MSNIDKRALREAAEKATPGRIGDRIDGSGSIKYQCFGNDGSLVLQTDHKNMEYGFIGENSEADELFFRMCDPATVLALLDELDAKDRRIAELELKLEAAEKRIAELEAREVKLPNPHAHLIWIQAGHAPDDYWDDVAVSHSEKDKCCDGSDRYPVYALWEIKEALSAIGINIAAAGKGEDS

pLDDT: mean 74.74, std 17.12, range [32.03, 98.0]

InterPro domains:
  IPR025153 Ead/Ea22-like protein [PF13935] (2-108)

Solvent-accessible surface area (backbone atoms only — not comparable to full-atom values): 11473 Å² total; per-residue (Å²): 130,84,92,68,62,62,64,64,52,46,56,50,32,72,70,42,72,54,41,46,72,43,41,86,51,83,93,51,101,54,63,44,36,46,16,41,26,76,86,67,45,83,74,45,77,48,84,68,95,79,84,85,70,73,73,73,70,98,55,24,73,59,55,51,50,53,56,40,62,64,17,39,64,53,52,48,52,53,50,52,54,47,55,52,47,54,52,51,49,55,54,49,52,55,51,48,54,54,47,52,52,50,49,54,55,58,66,69,43,59,46,76,76,78,78,80,78,72,82,65,51,84,83,73,65,91,63,88,76,69,100,68,74,75,82,58,80,71,86,82,53,94,82,59,51,40,100,86,68,43,80,56,78,94,74,77,38,74,57,60,53,50,50,56,39,45,76,74,69,47,42,64,50,78,81,68,79,76,86,84,124